Protein AF-R0KAW9-F1 (afdb_monomer_lite)

Organism: Exserohilum turcicum (strain 28A) (NCBI:txid671987)

Radius of gyration: 23.2 Å; chains: 1; bounding box: 55×43×73 Å

pLDDT: mean 91.92, std 7.87, range [49.25, 98.5]

Secondary structure (DSSP, 8-state):
----EEEEEEEE-SSS-EEEE--S-EEHHHHHTT--S-TT--EEEE---SHHHHHHHHHHHHHHHHHHHHHTT---TT--TTHHHHHHHHHHHHHHHHHHHHHTTSTTTHHHHHHHHHHHHHHHHHHHHHHHHHHHH-HHHHHHHHHHHHHHHHS---TTT-S-SHHHHHHHHHSSS-S-HHHHHHHHHHHHHHHHHHHHSTTTT--GGGGS----S--HHHHHHHHHHTHHHHHHHHHHHHHHHHH--TTS-HHHHHHHHHHTTTPPPHHHHHHHHHHHHHHHH--SHHHHHHHTT--SPPPHHHHHHHHHHHHHHHHHTTS----S-HHHHHHHHHHHSTTPPPPTT----TTHHHHHHHHHHH-PPP-S--

Foldseek 3Di:
DDFQKWWFWAWAADVQIAIEIQLDIDTPCCVPPVVVDPPRGDATAGFFFAPVSCVVCVVCRQVRLVVRCVRNVDDDPVDGSLVSLLNHLLVLLVVLLVVLVVLLVDPPSQVVNLVSLQSSLLSNLRSLLSLLVVCVVDVVLQVVLQVLLVDLLVDDVACVNPVDLLSNLSSLLSHPNRDDLSSLVSSVLVLLLLCLQQLCFPVHVVPVLLLQLFPDLFDPCNQQSSLVRCLSSLLSSLSSLLSSCLLRPPVDDSVRSSNVCNVVSSRRDPVSSVSSSVSSVQSSPDRGPVSSCVSSVNPDDDDRSVVSVSSNVSSVVSCVSQSWPDPDDSLLSVVSNCVVVVPGHDDPPHDDDPVSVVVNVVCVVVDDDRGHDD

Sequence (374 aa):
MNANLGIGVFVESGCPPVLRSEPDLLGQKAFLTHKVHGSGLQKWIPLPLSRRHWNQVRPHASACLKEIYELAGLKSPVSSYIDVLYYLMNTVVGQFSAAAEKEFKRRDAQSTLSHASEKAATAYFGLFHLLLCLATENVAIIASANKTIARFIAGPRSKANFPDLGHVFTAALISDAGLTEELTLLVIKEAILRNVVWMLDTKGACMPELAYLEPSTDSPYRLTMTFKASLTSYRLTMFLKLFSSAARPPEKSLIQLRDSLFDSHGAPPPATLAAITAGIRTIRDINSFPGFLKTMSITNMPPKSVFTKFLRRTITDSVVAGYSRMPLTQSQLYLIRRRKERYVQRADDVSFTSDLQPWFEYARVRGWPSFFPE

Structure (mmCIF, N/CA/C/O backbone):
data_AF-R0KAW9-F1
#
_entry.id   AF-R0KAW9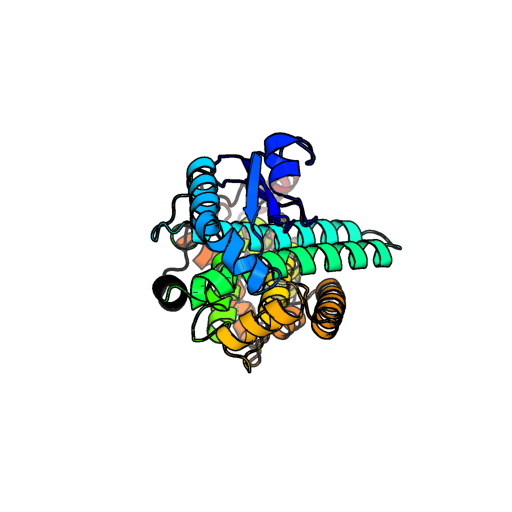-F1
#
loop_
_atom_site.group_PDB
_atom_site.id
_atom_site.type_symbol
_atom_site.label_atom_id
_atom_site.label_alt_id
_atom_site.label_comp_id
_atom_site.label_asym_id
_atom_site.label_entity_id
_atom_site.label_seq_id
_atom_site.pdbx_PDB_ins_code
_atom_site.Cartn_x
_atom_site.Cartn_y
_atom_site.Cartn_z
_atom_site.occupancy
_atom_site.B_iso_or_equiv
_atom_site.auth_seq_id
_atom_site.auth_comp_id
_atom_site.auth_asym_id
_atom_site.auth_atom_id
_atom_site.pdbx_PDB_model_num
ATOM 1 N N . MET A 1 1 ? -23.494 13.645 32.683 1.00 49.25 1 MET A N 1
ATOM 2 C CA . MET A 1 1 ? -23.950 13.240 31.334 1.00 49.25 1 MET A CA 1
ATOM 3 C C . MET A 1 1 ? -22.766 12.625 30.611 1.00 49.25 1 MET A C 1
ATOM 5 O O . MET A 1 1 ? -21.752 13.299 30.512 1.00 49.25 1 MET A O 1
ATOM 9 N N . ASN A 1 2 ? -22.852 11.376 30.154 1.00 68.38 2 ASN A N 1
ATOM 10 C CA . ASN A 1 2 ? -21.800 10.813 29.304 1.00 68.38 2 ASN A CA 1
ATOM 11 C C . ASN A 1 2 ? -22.112 11.183 27.853 1.00 68.38 2 ASN A C 1
ATOM 13 O O . ASN A 1 2 ? -23.186 10.847 27.358 1.00 68.38 2 ASN A O 1
ATOM 17 N N . ALA A 1 3 ? -21.214 11.919 27.203 1.00 86.44 3 ALA A N 1
ATOM 18 C CA . ALA A 1 3 ? -21.334 12.233 25.787 1.00 86.44 3 ALA A CA 1
ATOM 19 C C . ALA A 1 3 ? -20.870 11.035 24.945 1.00 86.44 3 ALA A C 1
ATOM 21 O O . ALA A 1 3 ? -19.837 10.440 25.244 1.00 86.44 3 ALA A O 1
ATOM 22 N N . ASN A 1 4 ? -21.617 10.712 23.887 1.00 92.88 4 ASN A N 1
ATOM 23 C CA . ASN A 1 4 ? -21.187 9.752 22.870 1.00 92.88 4 ASN A CA 1
ATOM 24 C C . ASN A 1 4 ? -20.206 10.459 21.935 1.00 92.88 4 ASN A C 1
ATOM 26 O O . ASN A 1 4 ? -20.607 11.396 21.243 1.00 92.88 4 ASN A O 1
ATOM 30 N N . LEU A 1 5 ? -18.945 10.037 21.931 1.00 94.25 5 LEU A N 1
ATOM 31 C CA . LEU A 1 5 ? -17.863 10.646 21.160 1.00 94.25 5 LEU A CA 1
ATOM 32 C C . LEU A 1 5 ? -17.454 9.760 19.978 1.00 94.25 5 LEU A C 1
ATOM 34 O O . LEU A 1 5 ? -17.530 8.532 20.023 1.00 94.25 5 LEU A O 1
ATOM 38 N N . GLY A 1 6 ? -17.044 10.399 18.893 1.00 94.06 6 GLY A N 1
ATOM 39 C CA . GLY A 1 6 ? -16.697 9.728 17.651 1.00 94.06 6 GLY A CA 1
ATOM 40 C C . GLY A 1 6 ? -16.108 10.699 16.647 1.00 94.06 6 GLY A C 1
ATOM 41 O O . GLY A 1 6 ? -15.640 11.766 17.030 1.00 94.06 6 GLY A O 1
ATOM 42 N N . ILE A 1 7 ? -16.150 10.338 15.373 1.00 93.69 7 ILE A N 1
ATOM 43 C CA . ILE A 1 7 ? -15.620 11.143 14.269 1.00 93.69 7 ILE A CA 1
ATOM 44 C C . ILE A 1 7 ? -16.663 11.320 13.175 1.00 93.69 7 ILE A C 1
ATOM 46 O O . ILE A 1 7 ? -17.513 10.452 12.952 1.00 93.69 7 ILE A O 1
ATOM 50 N N . GLY A 1 8 ? -16.579 12.452 12.483 1.00 92.62 8 GLY A N 1
ATOM 51 C CA . GLY A 1 8 ? -17.335 12.690 11.263 1.00 92.62 8 GLY A CA 1
ATOM 52 C C . GLY A 1 8 ? -16.673 12.020 10.061 1.00 92.62 8 GLY A C 1
ATOM 53 O O . GLY A 1 8 ? -15.446 11.978 9.953 1.00 92.62 8 GLY A O 1
ATOM 54 N N . VAL A 1 9 ? -17.498 11.526 9.142 1.00 93.12 9 VAL A N 1
ATOM 55 C CA . VAL A 1 9 ? -17.080 10.871 7.904 1.00 93.12 9 VAL A CA 1
ATOM 56 C C . VAL A 1 9 ? -17.770 11.522 6.709 1.00 93.12 9 VAL A C 1
ATOM 58 O O . VAL A 1 9 ? -18.996 11.649 6.653 1.00 93.12 9 VAL A O 1
ATOM 61 N N . PHE A 1 10 ? -16.949 11.928 5.750 1.00 92.50 10 PHE A N 1
ATOM 62 C CA . PHE A 1 10 ? -17.331 12.298 4.397 1.00 92.50 10 PHE A CA 1
ATOM 63 C C . PHE A 1 10 ? -17.350 11.040 3.525 1.00 92.50 10 PHE A C 1
ATOM 65 O O . PHE A 1 10 ? -16.391 10.260 3.535 1.00 92.50 10 PHE A O 1
ATOM 72 N N . VAL A 1 11 ? -18.428 10.871 2.767 1.00 91.56 11 VAL A N 1
ATOM 73 C CA . VAL A 1 11 ? -18.674 9.749 1.865 1.00 91.56 11 VAL A CA 1
ATOM 74 C C . VAL A 1 11 ? -19.039 10.294 0.486 1.00 91.56 11 VAL A C 1
ATOM 76 O O . VAL A 1 11 ? -20.084 10.908 0.275 1.00 91.56 11 VAL A O 1
ATOM 79 N N . GLU A 1 12 ? -18.184 10.027 -0.488 1.00 88.44 12 GLU A N 1
ATOM 80 C CA . GLU A 1 12 ? -18.484 10.273 -1.893 1.00 88.44 12 GLU A CA 1
ATOM 81 C C . GLU A 1 12 ? -18.582 8.927 -2.606 1.00 88.44 12 GLU A C 1
ATOM 83 O O . GLU A 1 12 ? -17.610 8.169 -2.707 1.00 88.44 12 GLU A O 1
ATOM 88 N N .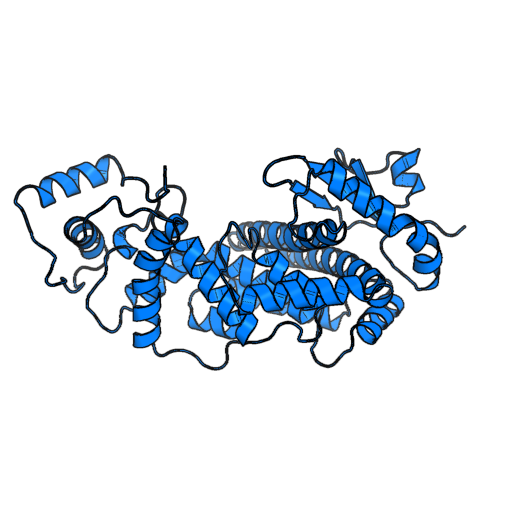 SER A 1 13 ? -19.799 8.610 -3.048 1.00 83.38 13 SER A N 1
ATOM 89 C CA . SER A 1 13 ? -20.093 7.412 -3.826 1.00 83.38 13 SER A CA 1
ATOM 90 C C . SER A 1 13 ? -19.394 7.488 -5.184 1.00 83.38 13 SER A C 1
ATOM 92 O O . SER A 1 13 ? -19.483 8.504 -5.871 1.00 83.38 13 SER A O 1
ATOM 94 N N . GLY A 1 14 ? -18.739 6.407 -5.600 1.00 75.50 14 GLY A N 1
ATOM 95 C CA . GLY A 1 14 ? -18.007 6.356 -6.862 1.00 75.50 14 GLY A CA 1
ATOM 96 C C . GLY A 1 14 ? -17.304 5.019 -7.060 1.00 75.50 14 GLY A C 1
ATOM 97 O O . GLY A 1 14 ? -17.424 4.110 -6.241 1.00 75.50 14 GLY A O 1
ATOM 98 N N . CYS A 1 15 ? -16.551 4.891 -8.152 1.00 71.62 15 CYS A N 1
ATOM 99 C CA . CYS A 1 15 ? -15.715 3.721 -8.413 1.00 71.62 15 CYS A CA 1
ATOM 100 C C . CYS A 1 15 ? -14.277 4.170 -8.739 1.00 71.62 15 CYS A C 1
ATOM 102 O O . CYS A 1 15 ? -13.982 4.438 -9.906 1.00 71.62 15 CYS A O 1
ATOM 104 N N . PRO A 1 16 ? -13.371 4.252 -7.744 1.00 74.69 16 PRO A N 1
ATOM 105 C CA . PRO A 1 16 ? -13.554 3.872 -6.337 1.00 74.69 16 PRO A CA 1
ATOM 106 C C . PRO A 1 16 ? -14.292 4.945 -5.509 1.00 74.69 16 PRO A C 1
ATOM 108 O O . PRO A 1 16 ? -14.231 6.124 -5.861 1.00 74.69 16 PRO A O 1
ATOM 111 N N . PRO A 1 17 ? -14.961 4.567 -4.406 1.00 83.81 17 PRO A N 1
ATOM 112 C CA . PRO A 1 17 ? -15.549 5.537 -3.490 1.00 83.81 17 PRO A CA 1
ATOM 113 C C . PRO A 1 17 ? -14.473 6.240 -2.666 1.00 83.81 17 PRO A C 1
ATOM 115 O O . PRO A 1 17 ? -13.380 5.707 -2.449 1.00 83.81 17 PRO A O 1
ATOM 118 N N . VAL A 1 18 ? -14.800 7.433 -2.175 1.00 85.88 18 VAL A N 1
ATOM 119 C CA . VAL A 1 18 ? -13.899 8.244 -1.355 1.00 85.88 18 VAL A CA 1
ATOM 120 C C . VAL A 1 18 ? -14.485 8.379 0.044 1.00 85.88 18 VAL A C 1
ATOM 122 O O . VAL A 1 18 ? -15.525 9.004 0.241 1.00 85.88 18 VAL A O 1
ATOM 125 N N . LEU A 1 19 ? -13.787 7.805 1.026 1.00 89.75 19 LEU A N 1
ATOM 126 C CA . LEU A 1 19 ? -14.115 7.925 2.445 1.00 89.75 19 LEU A CA 1
ATOM 127 C C . LEU A 1 19 ? -13.062 8.777 3.133 1.00 89.75 19 LEU A C 1
ATOM 129 O O . LEU A 1 19 ? -11.880 8.460 3.059 1.00 89.75 19 LEU A O 1
ATOM 133 N N . ARG A 1 20 ? -13.461 9.848 3.815 1.00 88.81 20 ARG A N 1
ATOM 134 C CA . ARG A 1 20 ? -12.528 10.695 4.573 1.00 88.81 20 ARG A CA 1
ATOM 135 C C . ARG A 1 20 ? -13.087 10.957 5.954 1.00 88.81 20 ARG A C 1
ATOM 137 O O . ARG A 1 20 ? -14.279 11.197 6.092 1.00 88.81 20 ARG A O 1
ATOM 144 N N . SER A 1 21 ? -12.225 10.956 6.957 1.00 86.94 21 SER A N 1
ATOM 145 C CA . SER A 1 21 ? -12.596 11.321 8.319 1.00 86.94 21 SER A CA 1
ATOM 146 C C . SER A 1 21 ? -11.821 12.537 8.789 1.00 86.94 21 SER A C 1
ATOM 148 O O . SER A 1 21 ? -10.626 12.660 8.513 1.00 86.94 21 SER A O 1
ATOM 150 N N . GLU A 1 22 ? -12.481 13.380 9.572 1.00 80.06 22 GLU A N 1
ATOM 151 C CA . GLU A 1 22 ? -11.789 14.339 10.425 1.00 80.06 22 GLU A CA 1
ATOM 152 C C . GLU A 1 22 ? -11.445 13.643 11.746 1.00 80.06 22 GLU A C 1
ATOM 154 O O . GLU A 1 22 ? -12.306 12.979 12.322 1.00 80.06 22 GLU A O 1
ATOM 159 N N . PRO A 1 23 ? -10.198 13.731 12.228 1.00 77.50 23 PRO A N 1
ATOM 160 C CA . PRO A 1 23 ? -9.778 13.000 13.421 1.00 77.50 23 PRO A CA 1
ATOM 161 C C . PRO A 1 23 ? -10.106 13.730 14.725 1.00 77.50 23 PRO A C 1
ATOM 163 O O . PRO A 1 23 ? -9.774 13.235 15.799 1.00 77.50 23 PRO A O 1
ATOM 166 N N . ASP A 1 24 ? -10.745 14.894 14.631 1.00 85.88 24 ASP A N 1
ATOM 167 C CA . ASP A 1 24 ? -11.194 15.656 15.783 1.00 85.88 24 ASP A CA 1
ATOM 168 C C . ASP A 1 24 ? -12.432 14.970 16.380 1.00 85.88 24 ASP A C 1
ATOM 170 O O . ASP A 1 24 ? -13.381 14.622 15.671 1.00 85.88 24 ASP A O 1
ATOM 174 N N . LEU A 1 25 ? -12.407 14.725 17.693 1.00 89.75 25 LEU A N 1
ATOM 175 C CA . LEU A 1 25 ? -13.505 14.047 18.375 1.00 89.75 25 LEU A CA 1
ATOM 176 C C . LEU A 1 25 ? -14.745 14.944 18.418 1.00 89.75 25 LEU A C 1
ATOM 178 O O . LEU A 1 25 ? -14.719 16.054 18.948 1.00 89.75 25 LEU A O 1
ATOM 182 N N . LEU A 1 26 ? -15.859 14.415 17.919 1.00 91.12 26 LEU A N 1
ATOM 183 C CA . LEU A 1 26 ? -17.150 15.087 17.854 1.00 91.12 26 LEU A CA 1
ATOM 184 C C . LEU A 1 26 ? -18.204 14.303 18.633 1.00 91.12 26 LEU A C 1
ATOM 186 O O . LEU A 1 26 ? -18.358 13.084 18.488 1.00 91.12 26 LEU A O 1
ATOM 190 N N . GLY A 1 27 ? -18.973 15.026 19.446 1.00 91.75 27 GLY A N 1
ATOM 191 C CA . GLY A 1 27 ? -20.133 14.471 20.131 1.00 91.75 27 GLY A CA 1
ATOM 192 C C . GLY A 1 27 ? -21.259 14.143 19.151 1.00 91.75 27 GLY A C 1
ATOM 193 O O . GLY A 1 27 ? -21.587 14.953 18.290 1.00 91.75 27 GLY A O 1
ATOM 194 N N . GLN A 1 28 ? -21.922 13.001 19.322 1.00 91.31 28 GLN A N 1
ATOM 195 C CA . GLN A 1 28 ? -23.016 12.565 18.447 1.00 91.31 28 GLN A CA 1
ATOM 196 C C . GLN A 1 28 ? -24.140 13.611 18.338 1.00 91.31 28 GLN A C 1
ATOM 198 O O . GLN A 1 28 ? -24.626 13.887 17.245 1.00 91.31 28 GLN A O 1
ATOM 203 N N . LYS A 1 29 ? -24.533 14.236 19.460 1.00 88.62 29 LYS A N 1
ATOM 204 C CA . LYS A 1 29 ? -25.534 15.321 19.468 1.00 88.62 29 LYS A CA 1
ATOM 205 C C . LYS A 1 29 ? -25.030 16.577 18.755 1.00 88.62 29 LYS A C 1
ATOM 207 O O . LYS A 1 29 ? -25.789 17.217 18.035 1.00 88.62 29 LYS A O 1
ATOM 212 N N . ALA A 1 30 ? -23.753 16.918 18.931 1.00 87.38 30 ALA A N 1
ATOM 213 C CA . ALA A 1 30 ? -23.141 18.047 18.237 1.00 87.38 30 ALA A CA 1
ATOM 214 C C . ALA A 1 30 ? -23.166 17.829 16.716 1.00 87.38 30 ALA A C 1
ATOM 216 O O . ALA A 1 30 ? -23.522 18.740 15.974 1.00 87.38 30 ALA A O 1
ATOM 217 N N . PHE A 1 31 ? -22.894 16.599 16.275 1.00 88.00 31 PHE A N 1
ATOM 218 C CA . PHE A 1 31 ? -22.933 16.210 14.872 1.00 88.00 31 PHE A CA 1
ATOM 219 C C . PHE A 1 31 ? -24.362 16.196 14.304 1.00 88.00 31 PHE A C 1
ATOM 221 O O . PHE A 1 31 ? -24.659 16.926 13.366 1.00 88.00 31 PHE A O 1
ATOM 228 N N . LEU A 1 32 ? -25.264 15.397 14.886 1.00 85.50 32 LEU A N 1
ATOM 229 C CA . LEU A 1 32 ? -26.596 15.146 14.320 1.00 85.50 32 LEU A CA 1
ATOM 230 C C . LEU A 1 32 ? -27.577 16.301 14.540 1.00 85.50 32 LEU A C 1
ATOM 232 O O . LEU A 1 32 ? -28.374 16.611 13.659 1.00 85.50 32 LEU A O 1
ATOM 236 N N . THR A 1 33 ? -27.555 16.915 15.724 1.00 82.94 33 THR A N 1
ATOM 237 C CA . THR A 1 33 ? -28.552 17.920 16.120 1.00 82.94 33 THR A CA 1
ATOM 238 C C . THR A 1 33 ? -28.065 19.331 15.833 1.00 82.94 33 THR A C 1
ATOM 240 O O . THR A 1 33 ? -28.813 20.142 15.295 1.00 82.94 33 THR A O 1
ATOM 243 N N . HIS A 1 34 ? -26.813 19.627 16.180 1.00 78.88 34 HIS A N 1
ATOM 244 C CA . HIS A 1 34 ? -26.282 20.989 16.105 1.00 78.88 34 HIS A CA 1
ATOM 245 C C . HIS A 1 34 ? -25.469 21.266 14.835 1.00 78.88 34 HIS A C 1
ATOM 247 O O . HIS A 1 34 ? -25.077 22.410 14.625 1.00 78.88 34 HIS A O 1
ATOM 253 N N . LYS A 1 35 ? -25.231 20.249 13.990 1.00 79.75 35 LYS A N 1
ATOM 254 C CA . LYS A 1 35 ? -24.438 20.350 12.751 1.00 79.75 35 LYS A CA 1
ATOM 255 C C . LYS A 1 35 ? -23.067 21.006 12.973 1.00 79.75 35 LYS A C 1
ATOM 257 O O . LYS A 1 35 ? -22.557 21.721 12.114 1.00 79.75 35 LYS A O 1
ATOM 262 N N . VAL A 1 36 ? -22.472 20.771 14.145 1.00 72.94 36 VAL A N 1
ATOM 263 C CA . VAL A 1 36 ? -21.136 21.260 14.513 1.00 72.94 36 VAL A CA 1
ATOM 264 C C . VAL A 1 36 ? -20.116 20.285 13.942 1.00 72.94 36 VAL A C 1
ATOM 266 O O . VAL A 1 36 ? -19.594 19.413 14.634 1.00 72.94 36 VAL A O 1
ATOM 269 N N . HIS A 1 37 ? -19.915 20.376 12.635 1.00 70.69 37 HIS A N 1
ATOM 270 C CA . HIS A 1 37 ? -18.947 19.592 11.883 1.00 70.69 37 HIS A CA 1
ATOM 271 C C . HIS A 1 37 ? -18.503 20.391 10.648 1.00 70.69 37 HIS A C 1
ATOM 273 O O . HIS A 1 37 ? -19.238 21.263 10.179 1.00 70.69 37 HIS A O 1
ATOM 279 N N . GLY A 1 38 ? -17.308 20.113 10.115 1.00 64.56 38 GLY A N 1
ATOM 280 C CA . GLY A 1 38 ? -16.845 20.711 8.861 1.00 64.56 38 GLY A CA 1
ATOM 281 C C . GLY A 1 38 ? -17.854 20.523 7.718 1.00 64.56 38 GLY A C 1
ATOM 282 O O . GLY A 1 38 ? -18.663 19.582 7.718 1.00 64.56 38 GLY A O 1
ATOM 283 N N . SER A 1 39 ? -17.839 21.433 6.739 1.00 64.62 39 SER A N 1
ATOM 284 C CA . SER A 1 39 ? -18.716 21.337 5.571 1.00 64.62 39 SER A CA 1
ATOM 285 C C . SER A 1 39 ? -18.441 20.035 4.807 1.00 64.62 39 SER A C 1
ATOM 287 O O . SER A 1 39 ? -17.318 19.756 4.399 1.00 64.62 39 SER A O 1
ATOM 289 N N . GLY A 1 40 ? -19.484 19.220 4.624 1.00 78.00 40 GLY A N 1
ATOM 290 C CA . GLY A 1 40 ? -19.434 17.984 3.834 1.00 78.00 40 GLY A CA 1
ATOM 291 C C . GLY A 1 40 ? -19.449 16.674 4.628 1.00 78.00 40 GLY A C 1
ATOM 292 O O . GLY A 1 40 ? -19.717 15.636 4.032 1.00 78.00 40 GLY A O 1
ATOM 293 N N . LEU A 1 41 ? -19.232 16.672 5.947 1.00 83.19 41 LEU A N 1
ATOM 294 C CA . LEU A 1 41 ? -19.377 15.440 6.736 1.00 83.19 41 LEU A CA 1
ATOM 295 C C . LEU A 1 41 ? -20.849 14.986 6.750 1.00 83.19 41 LEU A C 1
ATOM 297 O O . LEU A 1 41 ? -21.736 15.773 7.073 1.00 83.19 41 LEU A O 1
ATOM 301 N N . GLN A 1 42 ? -21.115 13.726 6.389 1.00 88.94 42 GLN A N 1
ATOM 302 C CA . GLN A 1 42 ? -22.483 13.193 6.239 1.00 88.94 42 GLN A CA 1
ATOM 303 C C . GLN A 1 42 ? -22.823 12.127 7.279 1.00 88.94 42 GLN A C 1
ATOM 305 O O . GLN A 1 42 ? -23.994 11.912 7.591 1.00 88.94 42 GLN A O 1
ATOM 310 N N . LYS A 1 43 ? -21.812 11.415 7.782 1.00 92.88 43 LYS A N 1
ATOM 311 C CA . LYS A 1 43 ? -21.981 10.282 8.694 1.00 92.88 43 LYS A CA 1
ATOM 312 C C . LYS A 1 43 ? -21.115 10.457 9.932 1.00 92.88 43 LYS A C 1
ATOM 314 O O . LYS A 1 43 ? -20.117 11.168 9.905 1.00 92.88 43 LYS A O 1
ATOM 319 N N . TRP A 1 44 ? -21.500 9.795 11.015 1.00 93.88 44 TRP A N 1
ATOM 320 C CA . TRP A 1 44 ? -20.759 9.783 12.273 1.00 93.88 44 TRP A CA 1
ATOM 321 C C . TRP A 1 44 ? -20.470 8.340 12.667 1.00 93.88 44 TRP A C 1
ATOM 323 O O . TRP A 1 44 ? -21.346 7.482 12.550 1.00 93.88 44 TRP A O 1
ATOM 333 N N . ILE A 1 45 ? -19.251 8.075 13.131 1.00 95.00 45 ILE A N 1
ATOM 334 C CA . ILE A 1 45 ? -18.846 6.765 13.646 1.00 95.00 45 ILE A CA 1
ATOM 335 C C . ILE A 1 45 ? -18.374 6.937 15.092 1.00 95.00 45 ILE A C 1
ATOM 337 O O . ILE A 1 45 ? -17.518 7.790 15.340 1.00 95.00 45 ILE A O 1
ATOM 341 N N . PRO A 1 46 ? -18.861 6.124 16.048 1.00 95.50 46 PRO A N 1
ATOM 342 C CA . PRO A 1 46 ? -18.337 6.143 17.407 1.00 95.50 46 PRO A CA 1
ATOM 343 C C . PRO A 1 46 ? -16.894 5.638 17.451 1.00 95.50 46 PRO A C 1
ATOM 345 O O . PRO A 1 46 ? -16.587 4.600 16.868 1.00 95.50 46 PRO A O 1
ATOM 348 N N . LEU A 1 47 ? -16.031 6.305 18.218 1.00 95.81 47 LEU A N 1
ATOM 349 C CA . LEU A 1 47 ? -14.694 5.791 18.516 1.00 95.81 47 LEU A CA 1
ATOM 350 C C . LEU A 1 47 ? -14.648 5.250 19.950 1.00 95.81 47 LEU A C 1
ATOM 352 O O . LEU A 1 47 ? -15.071 5.945 20.879 1.00 95.81 47 LEU A O 1
ATOM 356 N N . PRO A 1 48 ? -14.151 4.022 20.183 1.00 96.31 48 PRO A N 1
ATOM 357 C CA . PRO A 1 48 ? -13.943 3.539 21.537 1.00 96.31 48 PRO A CA 1
ATOM 358 C C . PRO A 1 48 ? -12.873 4.395 22.224 1.00 96.31 48 PRO A C 1
ATOM 360 O O . PRO A 1 48 ? -11.789 4.606 21.682 1.00 96.31 48 PRO A O 1
ATOM 363 N N . LEU A 1 49 ? -13.188 4.878 23.427 1.00 94.81 49 LEU A N 1
ATOM 364 C CA . LEU A 1 49 ? -12.272 5.680 24.243 1.00 94.81 49 LEU A CA 1
ATOM 365 C C . LEU A 1 49 ? -11.921 4.891 25.500 1.00 94.81 49 LEU A C 1
ATOM 367 O O . LEU A 1 49 ? -10.810 4.417 25.652 1.00 94.81 49 LEU A O 1
ATOM 371 N N . SER A 1 50 ? -12.899 4.646 26.368 1.00 95.56 50 SER A N 1
ATOM 372 C CA . SER A 1 50 ? -12.770 3.750 27.523 1.00 95.56 50 SER A CA 1
ATOM 373 C C . SER A 1 50 ? -13.738 2.575 27.410 1.00 95.56 50 SER A C 1
ATOM 375 O O . SER A 1 50 ? -14.696 2.634 26.637 1.00 95.56 50 SER A O 1
ATOM 377 N N . ARG A 1 51 ? -13.559 1.536 28.235 1.00 96.19 51 ARG A N 1
ATOM 378 C CA . ARG A 1 51 ? -14.501 0.401 28.313 1.00 96.19 51 ARG A CA 1
ATOM 379 C C . ARG A 1 51 ? -15.930 0.868 28.595 1.00 96.19 51 ARG A C 1
ATOM 381 O O . ARG A 1 51 ? -16.878 0.417 27.960 1.00 96.19 51 ARG A O 1
ATOM 388 N N . ARG A 1 52 ? -16.079 1.831 29.514 1.00 95.38 52 ARG A N 1
ATOM 389 C CA . ARG A 1 52 ? -17.374 2.442 29.844 1.00 95.38 52 ARG A CA 1
ATOM 390 C C . ARG A 1 52 ? -17.985 3.147 28.634 1.00 95.38 52 ARG A C 1
ATOM 392 O O . ARG A 1 52 ? -19.174 2.973 28.393 1.00 95.38 52 ARG A O 1
ATOM 399 N N . HIS A 1 53 ? -17.193 3.923 27.892 1.00 96.06 53 HIS A N 1
ATOM 400 C CA . HIS A 1 53 ? -17.664 4.591 26.677 1.00 96.06 53 HIS A CA 1
ATOM 401 C C . HIS A 1 53 ? -18.045 3.573 25.595 1.00 96.06 53 HIS A C 1
ATOM 403 O O . HIS A 1 53 ? -19.124 3.669 25.019 1.00 96.06 53 HIS A O 1
ATOM 409 N N . TRP A 1 54 ? -17.213 2.552 25.371 1.00 96.94 54 TRP A N 1
ATOM 410 C CA . TRP A 1 54 ? -17.489 1.499 24.396 1.00 96.94 54 TRP A CA 1
ATOM 411 C C . TRP A 1 54 ? -18.788 0.760 24.694 1.00 96.94 54 TRP A C 1
ATOM 413 O O . TRP A 1 54 ? -19.622 0.645 23.807 1.00 96.94 54 TRP A O 1
ATOM 423 N N . ASN A 1 55 ? -19.034 0.368 25.945 1.00 95.75 55 ASN A N 1
ATOM 424 C CA . ASN A 1 55 ? -20.296 -0.271 26.333 1.00 95.75 55 ASN A CA 1
ATOM 425 C C . ASN A 1 55 ? -21.533 0.587 26.007 1.00 95.75 55 ASN A C 1
ATOM 427 O O . ASN A 1 55 ? -22.607 0.039 25.771 1.00 95.75 55 ASN A O 1
ATOM 431 N N . GLN A 1 56 ? -21.389 1.917 25.975 1.00 94.75 56 GLN A N 1
ATOM 432 C CA . GLN A 1 56 ? -22.466 2.846 25.624 1.00 94.75 56 GLN A CA 1
ATOM 433 C C . GLN A 1 56 ? -22.667 2.958 24.107 1.00 94.75 56 GLN A C 1
ATOM 435 O O . GLN A 1 56 ? -23.803 2.957 23.636 1.00 94.75 56 GLN A O 1
ATOM 440 N N . VAL A 1 57 ? -21.584 3.043 23.330 1.00 94.69 57 VAL A N 1
ATOM 441 C CA . VAL A 1 57 ? -21.661 3.301 21.880 1.00 94.69 57 VAL A CA 1
ATOM 442 C C . VAL A 1 57 ? -21.658 2.037 21.013 1.00 94.69 57 VAL A C 1
ATOM 444 O O . VAL A 1 57 ? -22.157 2.076 19.887 1.00 94.69 57 VAL A O 1
ATOM 447 N N . ARG A 1 58 ? -21.171 0.902 21.536 1.00 94.06 58 ARG A N 1
ATOM 448 C CA . ARG A 1 58 ? -21.076 -0.398 20.849 1.00 94.06 58 ARG A CA 1
ATOM 449 C C . ARG A 1 58 ? -22.355 -0.803 20.115 1.00 94.06 58 ARG A C 1
ATOM 451 O O . ARG A 1 58 ? -22.226 -1.205 18.958 1.00 94.06 58 ARG A O 1
ATOM 458 N N . PRO A 1 59 ? -23.566 -0.702 20.710 1.00 92.69 59 PRO A N 1
ATOM 459 C CA . PRO A 1 59 ? -24.790 -1.147 20.039 1.00 92.69 59 PRO A CA 1
ATOM 460 C C . PRO A 1 59 ? -25.033 -0.462 18.687 1.00 92.69 59 PRO A C 1
ATOM 462 O O . PRO A 1 59 ? -25.665 -1.040 17.809 1.00 92.69 59 PRO A O 1
ATOM 465 N N . HIS A 1 60 ? -24.489 0.743 18.498 1.00 90.81 60 HIS A N 1
ATOM 466 C CA . HIS A 1 60 ? -24.685 1.555 17.300 1.00 90.81 60 HIS A CA 1
ATOM 467 C C . HIS A 1 60 ? -23.515 1.463 16.311 1.00 90.81 60 HIS A C 1
ATOM 469 O O . HIS A 1 60 ? -23.694 1.751 15.132 1.00 90.81 60 HIS A O 1
ATOM 475 N N . ALA A 1 61 ? -22.326 1.031 16.750 1.00 94.31 61 ALA A N 1
ATOM 476 C CA . ALA A 1 61 ? -21.110 1.059 15.933 1.00 94.31 61 ALA A CA 1
ATOM 477 C C . ALA A 1 61 ? -21.253 0.275 14.617 1.00 94.31 61 ALA A C 1
ATOM 479 O O . ALA A 1 61 ? -20.923 0.784 13.547 1.00 94.31 61 ALA A O 1
ATOM 480 N N . SER A 1 62 ? -21.808 -0.940 14.682 1.00 93.06 62 SER A N 1
ATOM 481 C CA . SER A 1 62 ? -22.027 -1.762 13.483 1.00 93.06 62 SER A CA 1
ATOM 482 C C . SER A 1 62 ? -23.083 -1.163 12.549 1.00 93.06 62 SER A C 1
ATOM 484 O O . SER A 1 62 ? -22.952 -1.292 11.336 1.00 93.06 62 SER A O 1
ATOM 486 N N . ALA A 1 63 ? -24.111 -0.497 13.086 1.00 93.56 63 ALA A N 1
ATOM 487 C CA . ALA A 1 63 ? -25.129 0.173 12.276 1.00 93.56 63 ALA A CA 1
ATOM 488 C C . ALA A 1 63 ? -24.534 1.371 11.520 1.00 93.56 63 ALA A C 1
ATOM 490 O O . ALA A 1 63 ? -24.689 1.455 10.305 1.00 93.56 63 ALA A O 1
ATOM 491 N N . CYS A 1 64 ? -23.750 2.220 12.197 1.00 95.12 64 CYS A N 1
ATOM 492 C CA . CYS A 1 64 ? -23.058 3.345 11.560 1.00 95.12 64 CYS A CA 1
ATOM 493 C C . CYS A 1 64 ? -22.135 2.889 10.417 1.00 95.12 64 CYS A C 1
ATOM 495 O O . CYS A 1 64 ? -22.118 3.501 9.351 1.00 95.12 64 CYS A O 1
ATOM 497 N N . LEU A 1 65 ? -21.387 1.796 10.614 1.00 95.38 65 LEU A N 1
ATOM 498 C CA . LEU A 1 65 ? -20.519 1.241 9.571 1.00 95.38 65 LEU A CA 1
ATOM 499 C C . LEU A 1 65 ? -21.317 0.674 8.390 1.00 95.38 65 LEU A C 1
ATOM 501 O O . LEU A 1 65 ? -20.922 0.883 7.246 1.00 95.38 65 LEU A O 1
ATOM 505 N N . LYS A 1 66 ? -22.443 -0.006 8.642 1.00 93.75 66 LYS A N 1
ATOM 506 C CA . LYS A 1 66 ? -23.329 -0.512 7.579 1.00 93.75 66 LYS A CA 1
ATOM 507 C C . LYS A 1 66 ? -23.908 0.619 6.735 1.00 93.75 66 LYS A C 1
ATOM 509 O O . LYS A 1 66 ? -23.830 0.553 5.515 1.00 93.75 66 LYS A O 1
ATOM 514 N N . GLU A 1 67 ? -24.383 1.690 7.365 1.00 93.50 67 GLU A N 1
ATOM 515 C CA . GLU A 1 67 ? -24.898 2.853 6.637 1.00 93.50 67 GLU A CA 1
ATOM 516 C C . GLU A 1 67 ? -23.838 3.502 5.737 1.00 93.50 67 GLU A C 1
ATOM 518 O O . GLU A 1 67 ? -24.147 3.939 4.631 1.00 93.50 67 GLU A O 1
ATOM 523 N N . ILE A 1 68 ? -22.585 3.588 6.198 1.00 94.19 68 ILE A N 1
ATOM 524 C CA . ILE A 1 68 ? -21.483 4.125 5.387 1.00 94.19 68 ILE A CA 1
ATOM 525 C C . ILE A 1 68 ? -21.139 3.170 4.248 1.00 94.19 68 ILE A C 1
ATOM 527 O O . ILE A 1 68 ? -20.918 3.624 3.129 1.00 94.19 68 ILE A O 1
ATOM 531 N N . TYR A 1 69 ? -21.114 1.864 4.517 1.00 92.69 69 TYR A N 1
ATOM 532 C CA . TYR A 1 69 ? -20.866 0.838 3.508 1.00 92.69 69 TYR A CA 1
ATOM 533 C C . TYR A 1 69 ? -21.886 0.928 2.363 1.00 92.69 69 TYR A C 1
ATOM 535 O O . TYR A 1 69 ? -21.503 0.942 1.191 1.00 92.69 69 TYR A O 1
ATOM 543 N N . GLU A 1 70 ? -23.170 1.040 2.709 1.00 91.31 70 GLU A N 1
ATOM 544 C CA . GLU A 1 70 ? -24.277 1.179 1.761 1.00 91.31 70 GLU A CA 1
ATOM 545 C C . GLU A 1 70 ? -24.199 2.501 0.991 1.00 91.31 70 GLU A C 1
ATOM 547 O O . GLU A 1 70 ? -24.234 2.493 -0.239 1.00 91.31 70 GLU A O 1
ATOM 552 N N . LEU A 1 71 ? -24.011 3.626 1.691 1.00 91.31 71 LEU A N 1
ATOM 553 C CA . LEU A 1 71 ? -23.917 4.952 1.071 1.00 91.31 71 LEU A CA 1
ATOM 554 C C . LEU A 1 71 ? -22.729 5.065 0.105 1.00 91.31 71 LEU A C 1
ATOM 556 O O . LEU A 1 71 ? -22.838 5.679 -0.953 1.00 91.31 71 LEU A O 1
ATOM 560 N N . ALA A 1 72 ? -21.593 4.464 0.455 1.00 90.56 72 ALA A N 1
ATOM 561 C CA . ALA A 1 72 ? -20.401 4.447 -0.383 1.00 90.56 72 ALA A CA 1
ATOM 562 C C . ALA A 1 72 ? -20.533 3.511 -1.595 1.00 90.56 72 ALA A C 1
ATOM 564 O O . ALA A 1 72 ? -19.700 3.566 -2.499 1.00 90.56 72 ALA A O 1
ATOM 565 N N . GLY A 1 73 ? -21.547 2.637 -1.618 1.00 88.00 73 GLY A N 1
ATOM 566 C CA . GLY A 1 73 ? -21.713 1.626 -2.659 1.00 88.00 73 GLY A CA 1
ATOM 567 C C . GLY A 1 73 ? -20.576 0.604 -2.669 1.00 88.00 73 GLY A C 1
ATOM 568 O O . GLY A 1 73 ? -20.177 0.139 -3.741 1.00 88.00 73 GLY A O 1
ATOM 569 N N . LEU A 1 74 ? -20.019 0.277 -1.497 1.00 84.81 74 LEU A N 1
ATOM 570 C CA . LEU A 1 74 ? -18.912 -0.668 -1.402 1.00 84.81 74 LEU A CA 1
ATOM 571 C C . LEU A 1 74 ? -19.346 -2.056 -1.886 1.00 84.81 74 LEU A C 1
ATOM 573 O O . LEU A 1 74 ? -20.338 -2.631 -1.438 1.00 84.81 74 LEU A O 1
ATOM 577 N N . LYS A 1 75 ? -18.569 -2.609 -2.819 1.00 73.88 75 LYS A N 1
ATOM 578 C CA . LYS A 1 75 ? -18.741 -3.964 -3.346 1.00 73.88 75 LYS A CA 1
ATOM 579 C C . LYS A 1 75 ? -17.506 -4.766 -2.976 1.00 73.88 75 LYS A C 1
ATOM 581 O O . LYS A 1 75 ? -16.455 -4.607 -3.590 1.00 73.88 75 LYS A O 1
ATOM 586 N N . SER A 1 76 ? -17.628 -5.606 -1.958 1.00 64.19 76 SER A N 1
ATOM 587 C CA . SER A 1 76 ? -16.556 -6.494 -1.520 1.00 64.19 76 SER A CA 1
ATOM 588 C C . SER A 1 76 ? -16.973 -7.948 -1.719 1.00 64.19 76 SER A C 1
ATOM 590 O O . SER A 1 76 ? -18.106 -8.292 -1.390 1.00 64.19 76 SER A O 1
ATOM 592 N N . PRO A 1 77 ? -16.087 -8.838 -2.203 1.00 52.34 77 PRO A N 1
ATOM 593 C CA . PRO A 1 77 ? -16.397 -10.263 -2.345 1.00 52.34 77 PRO A CA 1
ATOM 594 C C . PRO A 1 77 ? -16.756 -10.943 -1.016 1.00 52.34 77 PRO A C 1
ATOM 596 O O . PRO A 1 77 ? -17.311 -12.037 -1.016 1.00 52.34 77 PRO A O 1
ATOM 599 N N . VAL A 1 78 ? -16.392 -10.323 0.114 1.00 58.06 78 VAL A N 1
ATOM 600 C CA . VAL A 1 78 ? -16.651 -10.820 1.474 1.00 58.06 78 VAL A CA 1
ATOM 601 C C . VAL A 1 78 ? -17.599 -9.875 2.238 1.00 58.06 78 VAL A C 1
ATOM 603 O O . VAL A 1 78 ? -17.712 -9.997 3.451 1.00 58.06 78 VAL A O 1
ATOM 606 N N . SER A 1 79 ? -18.275 -8.952 1.524 1.00 58.16 79 SER A N 1
ATOM 607 C CA . SER A 1 79 ? -19.243 -7.937 1.989 1.00 58.16 79 SER A CA 1
ATOM 608 C C . SER A 1 79 ? -19.371 -7.816 3.503 1.00 58.16 79 SER A C 1
ATOM 610 O O . SER A 1 79 ? -20.319 -8.311 4.114 1.00 58.16 79 SER A O 1
ATOM 612 N N . SER A 1 80 ? -18.408 -7.125 4.106 1.00 79.44 80 SER A N 1
ATOM 613 C CA . SER A 1 80 ? -18.457 -6.788 5.517 1.00 79.44 80 SER A CA 1
ATOM 614 C C . SER A 1 80 ? -18.397 -5.280 5.664 1.00 79.44 80 SER A C 1
ATOM 616 O O . SER A 1 80 ? -17.534 -4.621 5.093 1.00 79.44 80 SER A O 1
ATOM 618 N N . TYR A 1 81 ? -19.274 -4.728 6.499 1.00 89.00 81 TYR A N 1
ATOM 619 C CA . TYR A 1 81 ? -19.225 -3.320 6.900 1.00 89.00 81 TYR A CA 1
ATOM 620 C C . TYR A 1 81 ? -17.873 -2.936 7.536 1.00 89.00 81 TYR A C 1
ATOM 622 O O . TYR A 1 81 ? -17.555 -1.756 7.644 1.00 89.00 81 TYR A O 1
ATOM 630 N N . ILE A 1 82 ? -17.056 -3.923 7.924 1.00 92.88 82 ILE A N 1
ATOM 631 C CA . ILE A 1 82 ? -15.672 -3.743 8.377 1.00 92.88 82 ILE A CA 1
ATOM 632 C C . ILE A 1 82 ? -14.765 -3.167 7.284 1.00 92.88 82 ILE A C 1
ATOM 634 O O . ILE A 1 82 ? -13.822 -2.450 7.615 1.00 92.88 82 ILE A O 1
ATOM 638 N N . ASP A 1 83 ? -15.074 -3.380 6.002 1.00 91.25 83 ASP A N 1
ATOM 639 C CA . ASP A 1 83 ? -14.293 -2.820 4.894 1.00 91.25 83 ASP A CA 1
ATOM 640 C C . ASP A 1 83 ? -14.241 -1.286 4.957 1.00 91.25 83 ASP A C 1
ATOM 642 O O . ASP A 1 83 ? -13.234 -0.690 4.587 1.00 91.25 83 ASP A O 1
ATOM 646 N N . VAL A 1 84 ? -15.264 -0.634 5.526 1.00 94.62 84 VAL A N 1
ATOM 647 C CA . VAL A 1 84 ? -15.260 0.816 5.793 1.00 94.62 84 VAL A CA 1
ATOM 648 C C . VAL A 1 84 ? -14.051 1.227 6.635 1.00 94.62 84 VAL A C 1
ATOM 650 O O . VAL A 1 84 ? -13.417 2.240 6.345 1.00 94.62 84 VAL A O 1
ATOM 653 N N . LEU A 1 85 ? -13.691 0.436 7.651 1.00 95.81 85 LEU A N 1
ATOM 654 C CA . LEU A 1 85 ? -12.519 0.711 8.482 1.00 95.81 85 LEU A CA 1
ATOM 655 C C . LEU A 1 85 ? -11.224 0.522 7.695 1.00 95.81 85 LEU A C 1
ATOM 657 O O . LEU A 1 85 ? -10.303 1.314 7.868 1.00 95.81 85 LEU A O 1
ATOM 661 N N . TYR A 1 86 ? -11.161 -0.464 6.798 1.00 94.69 86 TYR A N 1
ATOM 662 C CA . TYR A 1 86 ? -9.983 -0.676 5.953 1.00 94.69 86 TYR A CA 1
ATOM 663 C C . TYR A 1 86 ? -9.760 0.516 5.018 1.00 94.69 86 TYR A C 1
ATOM 665 O O . TYR A 1 86 ? -8.659 1.067 4.968 1.00 94.69 86 TYR A O 1
ATOM 673 N N . TYR A 1 87 ? -10.826 0.993 4.372 1.00 93.88 87 TYR A N 1
ATOM 674 C CA . TYR A 1 87 ? -10.782 2.190 3.535 1.00 93.88 87 TYR A CA 1
ATOM 675 C C . TYR A 1 87 ? -10.382 3.441 4.319 1.00 93.88 87 TYR A C 1
ATOM 677 O O . TYR A 1 87 ? -9.531 4.206 3.861 1.00 93.88 87 TYR A O 1
ATOM 685 N N . LEU A 1 88 ? -10.975 3.671 5.494 1.00 95.44 88 LEU A N 1
ATOM 686 C CA . LEU A 1 88 ? -10.670 4.850 6.308 1.00 95.44 88 LEU A CA 1
ATOM 687 C C . LEU A 1 88 ? -9.217 4.831 6.795 1.00 95.44 88 LEU A C 1
ATOM 689 O O . LEU A 1 88 ? -8.516 5.832 6.650 1.00 95.44 88 LEU A O 1
ATOM 693 N N . MET A 1 89 ? -8.734 3.693 7.301 1.00 96.31 89 MET A N 1
ATOM 694 C CA . MET A 1 89 ? -7.353 3.549 7.772 1.00 96.31 89 MET A CA 1
ATOM 695 C C . MET A 1 89 ? -6.343 3.759 6.639 1.00 96.31 89 MET A C 1
ATOM 697 O O . MET A 1 89 ? -5.373 4.500 6.814 1.00 96.31 89 MET A O 1
ATOM 701 N N . ASN A 1 90 ? -6.594 3.195 5.456 1.00 95.06 90 ASN A N 1
ATOM 702 C CA . ASN A 1 90 ? -5.760 3.454 4.282 1.00 95.06 90 ASN A CA 1
ATOM 703 C C . ASN A 1 90 ? -5.817 4.911 3.840 1.00 95.06 90 ASN A C 1
ATOM 705 O O . ASN A 1 90 ? -4.789 5.479 3.473 1.00 95.06 90 ASN A O 1
ATOM 709 N N . THR A 1 91 ? -6.996 5.533 3.885 1.00 94.56 91 THR A N 1
ATOM 710 C CA . THR A 1 91 ? -7.154 6.930 3.476 1.00 94.56 91 THR A CA 1
ATOM 711 C C . THR A 1 91 ? -6.387 7.869 4.395 1.00 94.56 91 THR A C 1
ATOM 713 O O . THR A 1 91 ? -5.733 8.781 3.895 1.00 94.56 91 THR A O 1
ATOM 716 N N . VAL A 1 92 ? -6.380 7.616 5.708 1.00 94.75 92 VAL A N 1
ATOM 717 C CA . VAL A 1 92 ? -5.541 8.360 6.664 1.00 94.75 92 VAL A CA 1
ATOM 718 C C . VAL A 1 92 ? -4.071 8.311 6.238 1.00 94.75 92 VAL A C 1
ATOM 720 O O . VAL A 1 92 ? -3.427 9.355 6.108 1.00 94.75 92 VAL A O 1
ATOM 723 N N . VAL A 1 93 ? -3.545 7.116 5.951 1.00 95.00 93 VAL A N 1
ATOM 724 C CA . VAL A 1 93 ? -2.141 6.945 5.540 1.00 95.00 93 VAL A CA 1
ATOM 725 C C . VAL A 1 93 ? -1.873 7.564 4.163 1.00 95.00 93 VAL A C 1
ATOM 727 O O . VAL A 1 93 ? -0.837 8.195 3.963 1.00 95.00 93 VAL A O 1
ATOM 730 N N . GLY A 1 94 ? -2.807 7.447 3.218 1.00 92.88 94 GLY A N 1
ATOM 731 C CA . GLY A 1 94 ? -2.705 8.033 1.881 1.00 92.88 94 GLY A CA 1
ATOM 732 C C . GLY A 1 94 ? -2.702 9.562 1.892 1.00 92.88 94 GLY A C 1
ATOM 733 O O . GLY A 1 94 ? -1.851 10.186 1.255 1.00 92.88 94 GLY A O 1
ATOM 734 N N . GLN A 1 95 ? -3.606 10.178 2.659 1.00 91.62 95 GLN A N 1
ATOM 735 C CA . GLN A 1 95 ? -3.653 11.628 2.857 1.00 91.62 95 GLN A CA 1
ATOM 736 C C . GLN A 1 95 ? -2.380 12.135 3.531 1.00 91.62 95 GLN A C 1
ATOM 738 O O . GLN A 1 95 ? -1.799 13.122 3.074 1.00 91.62 95 GLN A O 1
ATOM 743 N N . PHE A 1 96 ? -1.913 11.430 4.565 1.00 92.81 96 PHE A N 1
ATOM 744 C CA . PHE A 1 96 ? -0.646 11.738 5.212 1.00 92.81 96 PHE A CA 1
ATOM 745 C C . PHE A 1 96 ? 0.525 11.637 4.227 1.00 92.81 96 PHE A C 1
ATOM 747 O O . PHE A 1 96 ? 1.308 12.576 4.123 1.00 92.81 96 PHE A O 1
ATOM 754 N N . SER A 1 97 ? 0.617 10.555 3.448 1.00 91.69 97 SER A N 1
ATOM 755 C CA . SER A 1 97 ? 1.672 10.373 2.445 1.00 91.69 97 SER A CA 1
ATOM 756 C C . SER A 1 97 ? 1.673 11.510 1.423 1.00 91.69 97 SER A C 1
ATOM 758 O O . SER A 1 97 ? 2.730 12.046 1.106 1.00 91.69 97 SER A O 1
ATOM 760 N N . ALA A 1 98 ? 0.505 11.913 0.918 1.00 89.31 98 ALA A N 1
ATOM 761 C CA . ALA A 1 98 ? 0.396 13.011 -0.039 1.00 89.31 98 ALA A CA 1
ATOM 762 C C . ALA A 1 98 ? 0.786 14.369 0.574 1.00 89.31 98 ALA A C 1
ATOM 764 O O . ALA A 1 98 ? 1.414 15.190 -0.097 1.00 89.31 98 ALA A O 1
ATOM 765 N N . ALA A 1 99 ? 0.430 14.614 1.839 1.00 88.44 99 ALA A N 1
ATOM 766 C CA . ALA A 1 99 ? 0.848 15.808 2.569 1.00 88.44 99 ALA A CA 1
ATOM 767 C C . ALA A 1 99 ? 2.365 15.810 2.812 1.00 88.44 99 ALA A C 1
ATOM 769 O O . ALA A 1 99 ? 3.030 16.796 2.501 1.00 88.44 99 ALA A O 1
ATOM 770 N N . ALA A 1 100 ? 2.926 14.687 3.265 1.00 87.50 100 ALA A N 1
ATOM 771 C CA . ALA A 1 100 ? 4.357 14.517 3.480 1.00 87.50 100 ALA A CA 1
ATOM 772 C C . ALA A 1 100 ? 5.157 14.754 2.189 1.00 87.50 100 ALA A C 1
ATOM 774 O O . ALA A 1 100 ? 6.138 15.486 2.216 1.00 87.50 100 ALA A O 1
ATOM 775 N N . GLU A 1 101 ? 4.701 14.246 1.038 1.00 84.88 101 GLU A N 1
ATOM 776 C CA . GLU A 1 101 ? 5.341 14.501 -0.263 1.00 84.88 101 GLU A CA 1
ATOM 777 C C . GLU A 1 101 ? 5.381 15.987 -0.652 1.00 84.88 101 GLU A C 1
ATOM 779 O O . GLU A 1 101 ? 6.345 16.442 -1.275 1.00 84.88 101 GLU A O 1
ATOM 784 N N . LYS A 1 102 ? 4.339 16.756 -0.313 1.00 83.44 102 LYS A N 1
ATOM 785 C CA . LYS A 1 102 ? 4.313 18.208 -0.551 1.00 83.44 102 LYS A CA 1
ATOM 786 C C . LYS A 1 102 ? 5.285 18.927 0.379 1.00 83.44 102 LYS A C 1
ATOM 788 O O . LYS A 1 102 ? 6.030 19.795 -0.068 1.00 83.44 102 LYS A O 1
ATOM 793 N N . GLU A 1 103 ? 5.298 18.532 1.645 1.00 81.88 103 GLU A N 1
ATOM 794 C CA . GLU A 1 103 ? 6.135 19.131 2.679 1.00 81.88 103 GLU A CA 1
ATOM 795 C C . GLU A 1 103 ? 7.621 18.784 2.512 1.00 81.88 103 GLU A C 1
ATOM 797 O O . GLU A 1 103 ? 8.474 19.645 2.691 1.00 81.88 103 GLU A O 1
ATOM 802 N N . PHE A 1 104 ? 7.969 17.590 2.024 1.00 78.88 104 PHE A N 1
ATOM 803 C CA . PHE A 1 104 ? 9.355 17.215 1.706 1.00 78.88 104 PHE A CA 1
ATOM 804 C C . PHE A 1 104 ? 10.019 18.107 0.646 1.00 78.88 104 PHE A C 1
ATOM 806 O O . PHE A 1 104 ? 11.239 18.074 0.499 1.00 78.88 104 PHE A O 1
ATOM 813 N N . LYS A 1 105 ? 9.244 18.916 -0.084 1.00 74.56 105 LYS A N 1
ATOM 814 C CA . LYS A 1 105 ? 9.756 19.900 -1.049 1.00 74.56 105 LYS A CA 1
ATOM 815 C C . LYS A 1 105 ? 10.053 21.271 -0.421 1.00 74.56 105 LYS A C 1
ATOM 817 O O . LYS A 1 105 ? 10.623 22.122 -1.101 1.00 74.56 105 LYS A O 1
ATOM 822 N N . ARG A 1 106 ? 9.672 21.511 0.839 1.00 77.56 106 ARG A N 1
ATOM 823 C CA . ARG A 1 106 ? 9.832 22.790 1.557 1.00 77.56 106 ARG A CA 1
ATOM 824 C C . ARG A 1 106 ? 10.985 22.714 2.566 1.00 77.56 106 ARG A C 1
ATOM 826 O O . ARG A 1 106 ? 11.187 21.683 3.199 1.00 77.56 106 ARG A O 1
ATOM 833 N N . ARG A 1 107 ? 11.746 23.809 2.722 1.00 56.69 107 ARG A N 1
ATOM 834 C CA . ARG A 1 107 ? 12.942 23.858 3.592 1.00 56.69 107 ARG A CA 1
ATOM 835 C C . ARG A 1 107 ? 12.621 23.895 5.101 1.00 56.69 107 ARG A C 1
ATOM 837 O O . ARG A 1 107 ? 13.407 23.346 5.861 1.00 56.69 107 ARG A O 1
ATOM 844 N N . ASP A 1 108 ? 11.442 24.389 5.506 1.00 61.25 108 ASP A N 1
ATOM 845 C CA . ASP A 1 108 ? 11.030 24.551 6.923 1.00 61.25 108 ASP A CA 1
ATOM 846 C C . ASP A 1 108 ? 9.874 23.623 7.358 1.00 61.25 108 ASP A C 1
ATOM 848 O O . ASP A 1 108 ? 9.102 23.912 8.270 1.00 61.25 108 ASP A O 1
ATOM 852 N N . ALA A 1 109 ? 9.734 22.469 6.707 1.00 64.56 109 ALA A N 1
ATOM 853 C CA . ALA A 1 109 ? 8.579 21.574 6.835 1.00 64.56 109 ALA A CA 1
ATOM 854 C C . ALA A 1 109 ? 8.449 20.802 8.168 1.00 64.56 109 ALA A C 1
ATOM 856 O O . ALA A 1 109 ? 7.526 20.003 8.340 1.00 64.56 109 ALA A O 1
ATOM 857 N N . GLN A 1 110 ? 9.388 20.954 9.105 1.00 66.19 110 GLN A N 1
ATOM 858 C CA . GLN A 1 110 ? 9.539 20.001 10.209 1.00 66.19 110 GLN A CA 1
ATOM 859 C C . GLN A 1 110 ? 8.417 20.083 11.256 1.00 66.19 110 GLN A C 1
ATOM 861 O O . GLN A 1 110 ? 7.942 19.039 11.714 1.00 66.19 110 GLN A O 1
ATOM 866 N N . SER A 1 111 ? 7.972 21.287 11.625 1.00 68.75 111 SER A N 1
ATOM 867 C CA . SER A 1 111 ? 6.886 21.481 12.599 1.00 68.75 111 SER A CA 1
ATOM 868 C C . SER A 1 111 ? 5.536 21.038 12.026 1.00 68.75 111 SER A C 1
ATOM 870 O O . SER A 1 111 ? 4.812 20.272 12.662 1.00 68.75 111 SER A O 1
ATOM 872 N N . THR A 1 112 ? 5.243 21.424 10.782 1.00 75.56 112 THR A N 1
ATOM 873 C CA . THR A 1 112 ? 4.019 21.049 10.063 1.00 75.56 112 THR A CA 1
ATOM 874 C C . THR A 1 112 ? 3.923 19.544 9.836 1.00 75.56 112 THR A C 1
ATOM 876 O O . THR A 1 112 ? 2.869 18.956 10.077 1.00 75.56 112 THR A O 1
ATOM 879 N N . LEU A 1 113 ? 5.018 18.892 9.431 1.00 79.75 113 LEU A N 1
ATOM 880 C CA . LEU A 1 113 ? 5.046 17.442 9.246 1.00 79.75 113 LEU A CA 1
ATOM 881 C C . LEU A 1 113 ? 4.848 16.691 10.568 1.00 79.75 113 LEU A C 1
ATOM 883 O O . LEU A 1 113 ? 4.165 15.670 10.585 1.00 79.75 113 LEU A O 1
ATOM 887 N N . SER A 1 114 ? 5.409 17.203 11.668 1.00 79.56 114 SER A N 1
ATOM 888 C CA . SER A 1 114 ? 5.230 16.603 12.995 1.00 79.56 114 SER A CA 1
ATOM 889 C C . SER A 1 114 ? 3.761 16.666 13.426 1.00 79.56 114 SER A C 1
ATOM 891 O O . SER A 1 114 ? 3.177 15.632 13.742 1.00 79.56 114 SER A O 1
ATOM 893 N N . HIS A 1 115 ? 3.115 17.830 13.304 1.00 84.62 115 HIS A N 1
ATOM 894 C CA . HIS A 1 115 ? 1.686 17.973 13.602 1.00 84.62 115 HIS A CA 1
ATOM 895 C C . HIS A 1 115 ? 0.803 17.102 12.687 1.00 84.62 115 HIS A C 1
ATOM 897 O O . HIS A 1 115 ? -0.134 16.447 13.142 1.00 84.62 115 HIS A O 1
ATOM 903 N N . ALA A 1 116 ? 1.116 17.035 11.388 1.00 86.00 116 ALA A N 1
ATOM 904 C CA . ALA A 1 1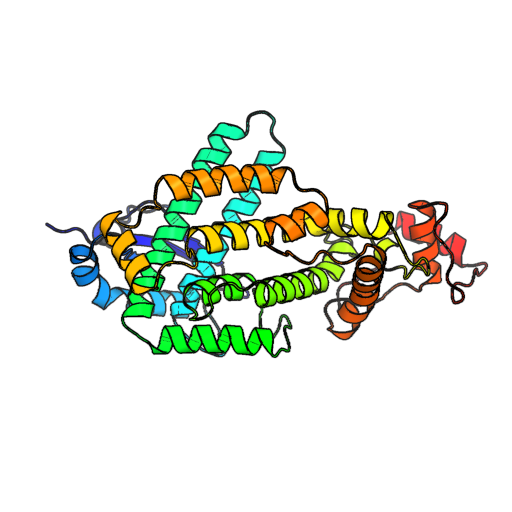16 ? 0.408 16.159 10.455 1.00 86.00 116 ALA A CA 1
ATOM 905 C C . ALA A 1 116 ? 0.578 14.672 10.812 1.00 86.00 116 ALA A C 1
ATOM 907 O O . ALA A 1 116 ? -0.374 13.902 10.689 1.00 86.00 116 ALA A O 1
ATOM 908 N N . SER A 1 117 ? 1.767 14.271 11.273 1.00 87.12 117 SER A N 1
ATOM 909 C CA . SER A 1 117 ? 2.037 12.898 11.702 1.00 87.12 117 SER A CA 1
ATOM 910 C C . SER A 1 117 ? 1.288 12.520 12.976 1.00 87.12 117 SER A C 1
ATOM 912 O O . SER A 1 117 ? 0.738 11.425 13.043 1.00 87.12 117 SER A O 1
ATOM 914 N N . GLU A 1 118 ? 1.188 13.435 13.941 1.00 89.69 118 GLU A N 1
ATOM 915 C CA . GLU A 1 118 ? 0.409 13.244 15.165 1.00 89.69 118 GLU A CA 1
ATOM 916 C C . GLU A 1 118 ? -1.080 13.117 14.851 1.00 89.69 118 GLU A C 1
ATOM 918 O O . GLU A 1 118 ? -1.719 12.146 15.255 1.00 89.69 118 GLU A O 1
ATOM 923 N N . LYS A 1 119 ? -1.614 14.026 14.027 1.00 90.56 119 LYS A N 1
ATOM 924 C CA . LYS A 1 119 ? -3.007 13.979 13.570 1.00 90.56 119 LYS A CA 1
ATOM 925 C C . LYS A 1 119 ? -3.322 12.663 12.846 1.00 90.56 119 LYS A C 1
ATOM 927 O O . LYS A 1 119 ? -4.346 12.040 13.122 1.00 90.56 119 LYS A O 1
ATOM 932 N N . ALA A 1 120 ? -2.432 12.209 11.961 1.00 92.69 120 ALA A N 1
ATOM 933 C CA . ALA A 1 120 ? -2.586 10.939 11.254 1.00 92.69 120 ALA A CA 1
ATOM 934 C C . ALA A 1 120 ? -2.480 9.725 12.191 1.00 92.69 120 ALA A C 1
ATOM 936 O O . ALA A 1 120 ? -3.273 8.793 12.070 1.00 92.69 120 ALA A O 1
ATOM 937 N N . ALA A 1 121 ? -1.537 9.728 13.138 1.00 93.50 121 ALA A N 1
ATOM 938 C CA . ALA A 1 121 ? -1.381 8.660 14.122 1.00 93.50 121 ALA A CA 1
ATOM 939 C C . ALA A 1 121 ? -2.626 8.538 15.006 1.00 93.50 121 ALA A C 1
ATOM 941 O O . ALA A 1 121 ? -3.175 7.447 15.126 1.00 93.50 121 ALA A O 1
ATOM 942 N N . THR A 1 122 ? -3.132 9.646 15.545 1.00 92.75 122 THR A N 1
ATOM 943 C CA . THR A 1 122 ? -4.359 9.664 16.352 1.00 92.75 122 THR A CA 1
ATOM 944 C C . THR A 1 122 ? -5.561 9.143 15.565 1.00 92.75 122 THR A C 1
ATOM 946 O O . THR A 1 122 ? -6.280 8.271 16.052 1.00 92.75 122 THR A O 1
ATOM 949 N N . ALA A 1 123 ? -5.737 9.590 14.316 1.00 94.50 123 ALA A N 1
ATOM 950 C CA . ALA A 1 123 ? -6.801 9.102 13.436 1.00 94.50 123 ALA A CA 1
ATOM 951 C C . ALA A 1 123 ? -6.716 7.583 13.216 1.00 94.50 123 ALA A C 1
ATOM 953 O O . ALA A 1 123 ? -7.698 6.854 13.371 1.00 94.50 123 ALA A O 1
ATOM 954 N N . TYR A 1 124 ? -5.519 7.104 12.869 1.00 96.31 124 TYR A N 1
ATOM 955 C CA . TYR A 1 124 ? -5.264 5.701 12.574 1.00 96.31 124 TYR A CA 1
ATOM 956 C C . TYR A 1 124 ? -5.484 4.814 13.803 1.00 96.31 124 TYR A C 1
ATOM 958 O O . TYR A 1 124 ? -6.123 3.770 13.696 1.00 96.31 124 TYR A O 1
ATOM 966 N N . PHE A 1 125 ? -5.003 5.236 14.976 1.00 96.06 125 PHE A N 1
ATOM 967 C CA . PHE A 1 125 ? -5.162 4.494 16.228 1.00 96.06 125 PHE A CA 1
ATOM 968 C C . PHE A 1 125 ? -6.609 4.474 16.720 1.00 96.06 125 PHE A C 1
ATOM 970 O O . PHE A 1 125 ? -7.061 3.427 17.175 1.00 96.06 125 PHE A O 1
ATOM 977 N N . GLY A 1 126 ? -7.368 5.561 16.554 1.00 95.88 126 GLY A N 1
ATOM 978 C CA . GLY A 1 126 ? -8.799 5.575 16.864 1.00 95.88 126 GLY A CA 1
ATOM 979 C C . GLY A 1 126 ? -9.592 4.570 16.018 1.00 95.88 126 GLY A C 1
ATOM 980 O O . GLY A 1 126 ? -10.375 3.779 16.549 1.00 95.88 126 GLY A O 1
ATOM 981 N N . LEU A 1 127 ? -9.339 4.539 14.704 1.00 97.31 127 LEU A N 1
ATOM 982 C CA . LEU A 1 127 ? -9.954 3.572 13.785 1.00 97.31 127 LEU A CA 1
ATOM 983 C C . LEU A 1 127 ? -9.495 2.134 14.064 1.00 97.31 127 LEU A C 1
ATOM 985 O O . LEU A 1 127 ? -10.309 1.210 14.057 1.00 97.31 127 LEU A O 1
ATOM 989 N N . PHE A 1 128 ? -8.209 1.940 14.362 1.00 97.31 128 PHE A N 1
ATOM 990 C CA . PHE A 1 128 ? -7.666 0.640 14.746 1.00 97.31 128 PHE A CA 1
ATOM 991 C C . PHE A 1 128 ? -8.273 0.131 16.059 1.00 97.31 128 PHE A C 1
ATOM 993 O O . PHE A 1 128 ? -8.603 -1.048 16.169 1.00 97.31 128 PHE A O 1
ATOM 1000 N N . HIS A 1 129 ? -8.485 1.011 17.039 1.00 97.69 129 HIS A N 1
ATOM 1001 C CA . HIS A 1 129 ? -9.130 0.661 18.299 1.00 97.69 129 HIS A CA 1
ATOM 1002 C C . HIS A 1 129 ? -10.568 0.179 18.074 1.00 97.69 129 HIS A C 1
ATOM 1004 O O . HIS A 1 129 ? -10.970 -0.843 18.635 1.00 97.69 129 HIS A O 1
ATOM 1010 N N . LEU A 1 130 ? -11.325 0.862 17.207 1.00 97.81 130 LEU A N 1
ATOM 1011 C CA . LEU A 1 130 ? -12.658 0.420 16.791 1.00 97.81 130 LEU A CA 1
ATOM 1012 C C . LEU A 1 130 ? -12.613 -0.953 16.112 1.00 97.81 130 LEU A C 1
ATOM 1014 O O . LEU A 1 130 ? -13.402 -1.834 16.460 1.00 97.81 130 LEU A O 1
ATOM 1018 N N . LEU A 1 131 ? -11.660 -1.161 15.199 1.00 97.62 131 LEU A N 1
ATOM 1019 C CA . LEU A 1 131 ? -11.462 -2.445 14.530 1.00 97.62 131 LEU A CA 1
ATOM 1020 C C . LEU A 1 131 ? -11.165 -3.573 15.534 1.00 97.62 131 LEU A C 1
ATOM 1022 O O . LEU A 1 131 ? -11.765 -4.641 15.442 1.00 97.62 131 LEU A O 1
ATOM 1026 N N . LEU A 1 132 ? -10.293 -3.333 16.518 1.00 97.56 132 LEU A N 1
ATOM 1027 C CA . LEU A 1 132 ? -9.967 -4.294 17.576 1.00 97.56 132 LEU A CA 1
ATOM 1028 C C . LEU A 1 132 ? -11.169 -4.622 18.464 1.00 97.56 132 LEU A C 1
ATOM 1030 O O . LEU A 1 132 ? -11.394 -5.791 18.783 1.00 97.56 132 LEU A O 1
ATOM 1034 N N . CYS A 1 133 ? -11.946 -3.615 18.867 1.00 97.69 133 CYS A N 1
ATOM 1035 C CA . CYS A 1 133 ? -13.147 -3.836 19.669 1.00 97.69 133 CYS A CA 1
ATOM 1036 C C . CYS A 1 133 ? -14.123 -4.761 18.937 1.00 97.69 133 CYS A C 1
ATOM 1038 O O . CYS A 1 133 ? -14.544 -5.767 19.498 1.00 97.69 133 CYS A O 1
ATOM 1040 N N . LEU A 1 134 ? -14.392 -4.486 17.658 1.00 96.81 134 LEU A N 1
ATOM 1041 C CA . LEU A 1 134 ? -15.271 -5.319 16.837 1.00 96.81 134 LEU A CA 1
ATOM 1042 C C . LEU A 1 134 ? -14.695 -6.728 16.626 1.00 96.81 134 LEU A C 1
ATOM 1044 O O . LEU A 1 134 ? -15.408 -7.712 16.805 1.00 96.81 134 LEU A O 1
ATOM 1048 N N . ALA A 1 135 ? -13.409 -6.845 16.282 1.00 96.19 135 ALA A N 1
ATOM 1049 C CA . ALA A 1 135 ? -12.772 -8.130 15.991 1.00 96.19 135 ALA A CA 1
ATOM 1050 C C . ALA A 1 135 ? -12.683 -9.050 17.220 1.00 96.19 135 ALA A C 1
ATOM 1052 O O . ALA A 1 135 ? -12.877 -10.257 17.103 1.00 96.19 135 ALA A O 1
ATOM 1053 N N . THR A 1 136 ? -12.426 -8.494 18.407 1.00 96.38 136 THR A N 1
ATOM 1054 C CA . THR A 1 136 ? -12.347 -9.279 19.655 1.00 96.38 136 THR A CA 1
ATOM 1055 C C . THR A 1 136 ? -13.712 -9.688 20.210 1.00 96.38 136 THR A C 1
ATOM 1057 O O . THR A 1 136 ? -13.781 -10.605 21.023 1.00 96.38 136 THR A O 1
ATOM 1060 N N . GLU A 1 137 ? -14.792 -9.034 19.781 1.00 95.19 137 GLU A N 1
ATOM 1061 C CA . GLU A 1 137 ? -16.170 -9.402 20.131 1.00 95.19 137 GLU A CA 1
ATOM 1062 C C . GLU A 1 137 ? -16.824 -10.313 19.077 1.00 95.19 137 GLU A C 1
ATOM 1064 O O . GLU A 1 137 ? -17.838 -10.949 19.361 1.00 95.19 137 GLU A O 1
ATOM 1069 N N . ASN A 1 138 ? -16.255 -10.405 17.869 1.00 93.94 138 ASN A N 1
ATOM 1070 C CA . ASN A 1 138 ? -16.768 -11.238 16.786 1.00 93.94 138 ASN A CA 1
ATOM 1071 C C . ASN A 1 138 ? -15.638 -11.946 16.020 1.00 93.94 138 ASN A C 1
ATOM 1073 O O . ASN A 1 138 ? -15.032 -11.394 15.098 1.00 93.94 138 ASN A O 1
ATOM 1077 N N . VAL A 1 139 ? -15.436 -13.225 16.341 1.00 93.62 139 VAL A N 1
ATOM 1078 C CA . VAL A 1 139 ? -14.404 -14.088 15.740 1.00 93.62 139 VAL A CA 1
ATOM 1079 C C . VAL A 1 139 ? -14.533 -14.251 14.221 1.00 93.62 139 VAL A C 1
ATOM 1081 O O . VAL A 1 139 ? -13.536 -14.515 13.550 1.00 93.62 139 VAL A O 1
ATOM 1084 N N . ALA A 1 140 ? -15.721 -14.041 13.640 1.00 94.12 140 ALA A N 1
ATOM 1085 C CA . ALA A 1 140 ? -15.905 -14.104 12.189 1.00 94.12 140 ALA A CA 1
ATOM 1086 C C . ALA A 1 140 ? -15.128 -12.995 11.457 1.00 94.12 140 ALA A C 1
ATOM 1088 O O . ALA A 1 140 ? -14.708 -13.185 10.315 1.00 94.12 140 ALA A O 1
ATOM 1089 N N . ILE A 1 141 ? -14.889 -11.853 12.115 1.00 95.00 141 ILE A N 1
ATOM 1090 C CA . ILE A 1 141 ? -14.090 -10.753 11.559 1.00 95.00 141 ILE A CA 1
ATOM 1091 C C . ILE A 1 141 ? -12.617 -11.177 11.448 1.00 95.00 141 ILE A C 1
ATOM 1093 O O . ILE A 1 141 ? -12.001 -10.969 10.403 1.00 95.00 141 ILE A O 1
ATOM 1097 N N . ILE A 1 142 ? -12.078 -11.837 12.478 1.00 95.81 142 ILE A N 1
ATOM 1098 C CA . ILE A 1 142 ? -10.713 -12.393 12.471 1.00 95.81 142 ILE A CA 1
ATOM 1099 C C . ILE A 1 142 ? -10.595 -13.489 11.404 1.00 95.81 142 ILE A C 1
ATOM 1101 O O . ILE A 1 142 ? -9.683 -13.460 10.579 1.00 95.81 142 ILE A O 1
ATOM 1105 N N . ALA A 1 143 ? -11.564 -14.408 11.339 1.00 95.19 143 ALA A N 1
ATOM 1106 C CA . ALA A 1 143 ? -11.592 -15.460 10.322 1.00 95.19 143 ALA A CA 1
ATOM 1107 C C . ALA A 1 143 ? -11.613 -14.892 8.888 1.00 95.19 143 ALA A C 1
ATOM 1109 O O . ALA A 1 143 ? -10.928 -15.405 8.001 1.00 95.19 143 ALA A O 1
ATOM 1110 N N . SER A 1 144 ? -12.353 -13.802 8.659 1.00 94.69 144 SER A N 1
ATOM 1111 C CA . SER A 1 144 ? -12.380 -13.096 7.372 1.00 94.69 144 SER A CA 1
ATOM 1112 C C . SER A 1 144 ? -11.026 -12.461 7.025 1.00 94.69 144 SER A C 1
ATOM 1114 O O . SER A 1 144 ? -10.546 -12.592 5.892 1.00 94.69 144 SER A O 1
ATOM 1116 N N . ALA A 1 145 ? -10.364 -11.835 8.001 1.00 95.50 145 ALA A N 1
ATOM 1117 C CA . ALA A 1 145 ? -9.023 -11.285 7.827 1.00 95.50 145 ALA A CA 1
ATOM 1118 C C . ALA A 1 145 ? -8.003 -12.386 7.490 1.00 95.50 145 ALA A C 1
ATOM 1120 O O . ALA A 1 145 ? -7.292 -12.279 6.490 1.00 95.50 145 ALA A O 1
ATOM 1121 N N . ASN A 1 146 ? -8.006 -13.496 8.234 1.00 96.81 146 ASN A N 1
ATOM 1122 C CA . ASN A 1 146 ? -7.170 -14.666 7.954 1.00 96.81 146 ASN A CA 1
ATOM 1123 C C . ASN A 1 146 ? -7.408 -15.220 6.543 1.00 96.81 146 ASN A C 1
ATOM 1125 O O . ASN A 1 146 ? -6.455 -15.476 5.809 1.00 96.81 146 ASN A O 1
ATOM 1129 N N . LYS A 1 147 ? -8.673 -15.348 6.119 1.00 95.06 147 LYS A N 1
ATOM 1130 C CA . LYS A 1 147 ? -9.023 -15.784 4.758 1.00 95.06 147 LYS A CA 1
ATOM 1131 C C . LYS A 1 147 ? -8.491 -14.819 3.698 1.00 95.06 147 LYS A C 1
ATOM 1133 O O . LYS A 1 147 ? -8.037 -15.260 2.644 1.00 95.06 147 LYS A O 1
ATOM 1138 N N . THR A 1 148 ? -8.534 -13.515 3.960 1.00 94.69 148 THR A N 1
ATOM 1139 C CA . THR A 1 148 ? -7.999 -12.484 3.058 1.00 94.69 148 THR A CA 1
ATOM 1140 C C . THR A 1 148 ? -6.488 -12.628 2.897 1.00 94.69 148 THR A C 1
ATOM 1142 O O . THR A 1 148 ? -6.000 -12.665 1.766 1.00 94.69 148 THR A O 1
ATOM 1145 N N . ILE A 1 149 ? -5.761 -12.797 4.005 1.00 96.56 149 ILE A N 1
ATOM 1146 C CA . ILE A 1 149 ? -4.311 -13.018 3.990 1.00 96.56 149 ILE A CA 1
ATOM 1147 C C . ILE A 1 149 ? -3.957 -14.331 3.284 1.00 96.56 149 ILE A C 1
ATOM 1149 O O . ILE A 1 149 ? -3.131 -14.325 2.374 1.00 96.56 149 ILE A O 1
ATOM 1153 N N . ALA A 1 150 ? -4.633 -15.434 3.614 1.00 96.88 150 ALA A N 1
ATOM 1154 C CA . ALA A 1 150 ? -4.406 -16.729 2.976 1.00 96.88 150 ALA A CA 1
ATOM 1155 C C . ALA A 1 150 ? -4.648 -16.677 1.458 1.00 96.88 150 ALA A C 1
ATOM 1157 O O . ALA A 1 150 ? -3.835 -17.180 0.684 1.00 96.88 150 ALA A O 1
ATOM 1158 N N . ARG A 1 151 ? -5.717 -16.003 1.006 1.00 95.94 151 ARG A N 1
ATOM 1159 C CA . ARG A 1 151 ? -5.981 -15.787 -0.428 1.00 95.94 151 ARG A CA 1
ATOM 1160 C C . ARG A 1 151 ? -4.898 -14.946 -1.095 1.00 95.94 151 ARG A C 1
ATOM 1162 O O . ARG A 1 151 ? -4.534 -15.229 -2.231 1.00 95.94 151 ARG A O 1
ATOM 1169 N N . PHE A 1 152 ? -4.381 -13.921 -0.418 1.00 97.00 152 PHE A N 1
ATOM 1170 C CA . PHE A 1 152 ? -3.299 -13.107 -0.967 1.00 97.00 152 PHE A CA 1
ATOM 1171 C C . PHE A 1 152 ? -1.994 -13.908 -1.075 1.00 97.00 152 PHE A C 1
ATOM 1173 O O . PHE A 1 152 ? -1.282 -13.795 -2.072 1.00 97.00 152 PHE A O 1
ATOM 1180 N N . ILE A 1 153 ? -1.697 -14.760 -0.090 1.00 97.50 153 ILE A N 1
ATOM 1181 C CA . ILE A 1 153 ? -0.536 -15.660 -0.110 1.00 97.50 153 ILE A CA 1
ATOM 1182 C C . ILE A 1 153 ? -0.679 -16.722 -1.206 1.00 97.50 153 ILE A C 1
ATOM 1184 O O . ILE A 1 153 ? 0.281 -16.949 -1.934 1.00 97.50 153 ILE A O 1
ATOM 1188 N N . ALA A 1 154 ? -1.862 -17.307 -1.399 1.00 96.88 154 ALA A N 1
ATOM 1189 C CA . ALA A 1 154 ? -2.103 -18.293 -2.456 1.00 96.88 154 ALA A CA 1
ATOM 1190 C C . ALA A 1 154 ? -2.111 -17.672 -3.869 1.00 96.88 154 ALA A C 1
ATOM 1192 O O . ALA A 1 154 ? -1.617 -18.268 -4.825 1.00 96.88 154 ALA A O 1
ATOM 1193 N N . GLY A 1 155 ? -2.623 -16.446 -4.002 1.00 94.75 155 GLY A N 1
ATOM 1194 C CA . GLY A 1 155 ? -2.879 -15.800 -5.288 1.00 94.75 155 GLY A CA 1
ATOM 1195 C C . GLY A 1 155 ? -4.178 -16.282 -5.960 1.00 94.75 155 GLY A C 1
ATOM 1196 O O . GLY A 1 155 ? -4.875 -17.144 -5.426 1.00 94.75 155 GLY A O 1
ATOM 1197 N N . PRO A 1 156 ? -4.534 -15.719 -7.131 1.00 93.56 156 PRO A N 1
ATOM 1198 C CA . PRO A 1 156 ? -3.850 -14.629 -7.837 1.00 93.56 156 PRO A CA 1
ATOM 1199 C C . PRO A 1 156 ? -3.991 -13.263 -7.130 1.00 93.56 156 PRO A C 1
ATOM 1201 O O . PRO A 1 156 ? -5.016 -12.962 -6.525 1.00 93.56 156 PRO A O 1
ATOM 1204 N N . ARG A 1 157 ? -2.964 -12.402 -7.232 1.00 94.25 157 ARG A N 1
ATOM 1205 C CA . ARG A 1 157 ? -2.869 -11.094 -6.530 1.00 94.25 157 ARG A CA 1
ATOM 1206 C C . ARG A 1 157 ? -3.328 -9.893 -7.368 1.00 94.25 157 ARG A C 1
ATOM 1208 O O . ARG A 1 157 ? -2.991 -8.752 -7.063 1.00 94.25 157 ARG A O 1
ATOM 1215 N N . SER A 1 158 ? -4.109 -10.139 -8.417 1.00 89.94 158 SER A N 1
ATOM 1216 C CA . SER A 1 158 ? -4.479 -9.113 -9.395 1.00 89.94 158 SER A CA 1
ATOM 1217 C C . SER A 1 158 ? -5.334 -7.987 -8.801 1.00 89.94 158 SER A C 1
ATOM 1219 O O . SER A 1 158 ? -6.009 -8.168 -7.786 1.00 89.94 158 SER A O 1
ATOM 1221 N N . LYS A 1 159 ? -5.379 -6.832 -9.474 1.00 88.12 159 LYS A N 1
ATOM 1222 C CA . LYS A 1 159 ? -6.244 -5.695 -9.107 1.00 88.12 159 LYS A CA 1
ATOM 1223 C C . LYS A 1 159 ? -7.734 -6.056 -9.062 1.00 88.12 159 LYS A C 1
ATOM 1225 O O . LYS A 1 159 ? -8.473 -5.433 -8.315 1.00 88.12 159 LYS A O 1
ATOM 1230 N N . ALA A 1 160 ? -8.168 -7.079 -9.799 1.00 88.19 160 ALA A N 1
ATOM 1231 C CA . ALA A 1 160 ? -9.536 -7.591 -9.707 1.00 88.19 160 ALA A CA 1
ATOM 1232 C C . ALA A 1 160 ? -9.816 -8.286 -8.360 1.00 88.19 160 ALA A C 1
ATOM 1234 O O . ALA A 1 160 ? -10.900 -8.147 -7.805 1.00 88.19 160 ALA A O 1
ATOM 1235 N N . ASN A 1 161 ? -8.833 -9.013 -7.818 1.00 89.38 161 ASN A N 1
ATOM 1236 C CA . ASN A 1 161 ? -8.978 -9.752 -6.561 1.00 89.38 161 ASN A CA 1
ATOM 1237 C C . ASN A 1 161 ? -8.633 -8.905 -5.332 1.00 89.38 161 ASN A C 1
ATOM 1239 O O . ASN A 1 161 ? -9.261 -9.049 -4.286 1.00 89.38 161 ASN A O 1
ATOM 1243 N N . PHE A 1 162 ? -7.640 -8.027 -5.471 1.00 92.50 162 PHE A N 1
ATOM 1244 C CA . PHE A 1 162 ? -7.143 -7.140 -4.424 1.00 92.50 162 PHE A CA 1
ATOM 1245 C C . PHE A 1 162 ? -6.990 -5.723 -4.990 1.00 92.50 162 PHE A C 1
ATOM 1247 O O . PHE A 1 162 ? -5.872 -5.321 -5.324 1.00 92.50 162 PHE A O 1
ATOM 1254 N N . PRO A 1 163 ? -8.083 -4.958 -5.151 1.00 89.81 163 PRO A N 1
ATOM 1255 C CA . PRO A 1 163 ? -8.032 -3.624 -5.754 1.00 89.81 163 PRO A CA 1
ATOM 1256 C C . PRO A 1 163 ? -7.080 -2.669 -5.029 1.00 89.81 163 PRO A C 1
ATOM 1258 O O . PRO A 1 163 ? -6.328 -1.945 -5.682 1.00 89.81 163 PRO A O 1
ATOM 1261 N N . ASP A 1 164 ? -7.055 -2.745 -3.697 1.00 90.38 164 ASP A N 1
ATOM 1262 C CA . ASP A 1 164 ? -6.197 -1.954 -2.818 1.00 90.38 164 ASP A CA 1
ATOM 1263 C C . ASP A 1 164 ? -5.278 -2.872 -1.993 1.00 90.38 164 ASP A C 1
ATOM 1265 O O . ASP A 1 164 ? -5.743 -3.741 -1.253 1.00 90.38 164 ASP A O 1
ATOM 1269 N N . LEU A 1 165 ? -3.961 -2.681 -2.119 1.00 93.44 165 LEU A N 1
ATOM 1270 C CA . LEU A 1 165 ? -2.967 -3.423 -1.337 1.00 93.44 165 LEU A CA 1
ATOM 1271 C C . LEU A 1 165 ? -2.926 -2.973 0.129 1.00 93.44 165 LEU A C 1
ATOM 1273 O O . LEU A 1 165 ? -2.538 -3.757 0.991 1.00 93.44 165 LEU A O 1
ATOM 1277 N N . GLY A 1 166 ? -3.361 -1.750 0.439 1.00 93.75 166 GLY A N 1
ATOM 1278 C CA . GLY A 1 166 ? -3.484 -1.267 1.811 1.00 93.75 166 GLY A CA 1
ATOM 1279 C C . GLY A 1 166 ? -4.459 -2.110 2.637 1.00 93.75 166 GLY A C 1
ATOM 1280 O O . GLY A 1 166 ? -4.188 -2.391 3.798 1.00 93.75 166 GLY A O 1
ATOM 1281 N N . HIS A 1 167 ? -5.540 -2.622 2.030 1.00 93.81 167 HIS A N 1
ATOM 1282 C CA . HIS A 1 167 ? -6.478 -3.512 2.730 1.00 93.81 167 HIS A CA 1
ATOM 1283 C C . HIS A 1 167 ? -5.810 -4.800 3.216 1.00 93.81 167 HIS A C 1
ATOM 1285 O O . HIS A 1 167 ? -6.215 -5.348 4.236 1.00 93.81 167 HIS A O 1
ATOM 1291 N N . VAL A 1 168 ? -4.774 -5.277 2.520 1.00 95.69 168 VAL A N 1
ATOM 1292 C CA . VAL A 1 168 ? -3.991 -6.437 2.967 1.00 95.69 168 VAL A CA 1
ATOM 1293 C C . VAL A 1 168 ? -3.212 -6.087 4.237 1.00 95.69 168 VAL A C 1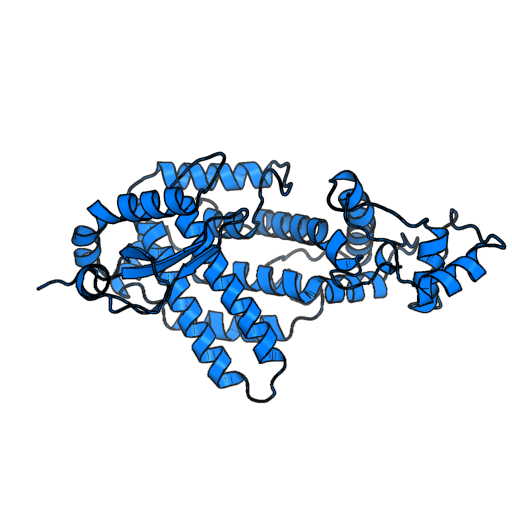
ATOM 1295 O O . VAL A 1 168 ? -3.199 -6.882 5.174 1.00 95.69 168 VAL A O 1
ATOM 1298 N N . PHE A 1 169 ? -2.631 -4.883 4.317 1.00 96.19 169 PHE A N 1
ATOM 1299 C CA . PHE A 1 169 ? -1.999 -4.396 5.548 1.00 96.19 169 PHE A CA 1
ATOM 1300 C C . PHE A 1 169 ? -3.009 -4.259 6.691 1.00 96.19 169 PHE A C 1
ATOM 1302 O O . PHE A 1 169 ? -2.726 -4.718 7.795 1.00 96.19 169 PHE A O 1
ATOM 1309 N N . THR A 1 170 ? -4.195 -3.692 6.445 1.00 95.94 170 THR A N 1
ATOM 1310 C CA . THR A 1 170 ? -5.212 -3.545 7.497 1.00 95.94 170 THR A CA 1
ATOM 1311 C C . THR A 1 170 ? -5.761 -4.890 7.965 1.00 95.94 170 THR A C 1
ATOM 1313 O O . THR A 1 170 ? -5.884 -5.109 9.168 1.00 95.94 170 THR A O 1
ATOM 1316 N N . ALA A 1 171 ? -6.034 -5.820 7.044 1.00 95.81 171 ALA A N 1
ATOM 1317 C CA . ALA A 1 171 ? -6.443 -7.180 7.388 1.00 95.81 171 ALA A CA 1
ATOM 1318 C C . ALA A 1 171 ? -5.379 -7.880 8.244 1.00 95.81 171 ALA A C 1
ATOM 1320 O O . ALA A 1 171 ? -5.713 -8.530 9.235 1.00 95.81 171 ALA A O 1
ATOM 1321 N N . ALA A 1 172 ? -4.095 -7.684 7.926 1.00 96.50 172 ALA A N 1
ATOM 1322 C CA . ALA A 1 172 ? -3.003 -8.259 8.699 1.00 96.50 172 ALA A CA 1
ATOM 1323 C C . ALA A 1 172 ? -3.019 -7.807 10.172 1.00 96.50 172 ALA A C 1
ATOM 1325 O O . ALA A 1 172 ? -2.664 -8.602 11.039 1.00 96.50 172 ALA A O 1
ATOM 1326 N N . LEU A 1 173 ? -3.494 -6.592 10.487 1.00 96.75 173 LEU A N 1
ATOM 1327 C CA . LEU A 1 173 ? -3.542 -6.077 11.866 1.00 96.75 173 LEU A CA 1
ATOM 1328 C C . LEU A 1 173 ? -4.366 -6.942 12.821 1.00 96.75 173 LEU A C 1
ATOM 1330 O O . LEU A 1 173 ? -4.054 -6.996 14.009 1.00 96.75 173 LEU A O 1
ATOM 1334 N N . ILE A 1 174 ? -5.417 -7.581 12.309 1.00 96.62 174 ILE A N 1
ATOM 1335 C CA . ILE A 1 174 ? -6.337 -8.414 13.093 1.00 96.62 174 ILE A CA 1
ATOM 1336 C C . ILE A 1 174 ? -6.297 -9.894 12.709 1.00 96.62 174 ILE A C 1
ATOM 1338 O O . ILE A 1 174 ? -7.063 -10.679 13.255 1.00 96.62 174 ILE A O 1
ATOM 1342 N N . SER A 1 175 ? -5.423 -10.270 11.777 1.00 95.88 175 SER A N 1
ATOM 1343 C CA . SER A 1 175 ? -5.133 -11.672 11.482 1.00 95.88 175 SER A CA 1
ATOM 1344 C C . SER A 1 175 ? -4.294 -12.306 12.594 1.00 95.88 175 SER A C 1
ATOM 1346 O O . SER A 1 175 ? -3.569 -11.607 13.312 1.00 95.88 175 SER A O 1
ATOM 1348 N N . ASP A 1 176 ? -4.338 -13.633 12.694 1.00 94.12 176 ASP A N 1
ATOM 1349 C CA . ASP A 1 176 ? -3.590 -14.372 13.718 1.00 94.12 176 ASP A CA 1
ATOM 1350 C C . ASP A 1 176 ? -2.076 -14.258 13.508 1.00 94.12 176 ASP A C 1
ATOM 1352 O O . ASP A 1 176 ? -1.325 -14.047 14.458 1.00 94.12 176 ASP A O 1
ATOM 1356 N N . ALA A 1 177 ? -1.630 -14.346 12.252 1.00 92.25 177 ALA A N 1
ATOM 1357 C CA . ALA A 1 177 ? -0.213 -14.304 11.894 1.00 92.25 177 ALA A CA 1
ATOM 1358 C C . ALA A 1 177 ? 0.381 -12.885 11.893 1.00 92.25 177 ALA A C 1
ATOM 1360 O O . ALA A 1 177 ? 1.602 -12.722 11.887 1.00 92.25 177 ALA A O 1
ATOM 1361 N N . GLY A 1 178 ? -0.460 -11.848 11.873 1.00 92.88 178 GLY A N 1
ATOM 1362 C CA . GLY A 1 178 ? 0.008 -10.478 11.730 1.00 92.88 178 GLY A CA 1
ATOM 1363 C C . GLY A 1 178 ? 0.667 -10.213 10.370 1.00 92.88 178 GLY A C 1
ATOM 1364 O O . GLY A 1 178 ? 0.391 -10.860 9.358 1.00 92.88 178 GLY A O 1
ATOM 1365 N N . LEU A 1 179 ? 1.561 -9.225 10.344 1.00 93.75 179 LEU A N 1
ATOM 1366 C CA . LEU A 1 179 ? 2.281 -8.818 9.141 1.00 93.75 179 LEU A CA 1
ATOM 1367 C C . LEU A 1 179 ? 3.649 -9.509 9.051 1.00 93.75 179 LEU A C 1
ATOM 1369 O O . LEU A 1 179 ? 4.648 -8.986 9.547 1.00 93.75 179 LEU A O 1
ATOM 1373 N N . THR A 1 180 ? 3.688 -10.667 8.393 1.00 94.94 180 THR A N 1
ATOM 1374 C CA . THR A 1 180 ? 4.909 -11.471 8.214 1.00 94.94 180 THR A CA 1
ATOM 1375 C C . THR A 1 180 ? 5.836 -10.915 7.124 1.00 94.94 180 THR A C 1
ATOM 1377 O O . THR A 1 180 ? 5.422 -10.123 6.267 1.00 94.94 180 THR A O 1
ATOM 1380 N N . GLU A 1 181 ? 7.105 -11.340 7.128 1.00 95.75 181 GLU A N 1
ATOM 1381 C CA . GLU A 1 181 ? 8.066 -10.993 6.069 1.00 95.75 181 GLU A CA 1
ATOM 1382 C C . GLU A 1 181 ? 7.612 -11.528 4.699 1.00 95.75 181 GLU A C 1
ATOM 1384 O O . GLU A 1 181 ? 7.650 -10.792 3.714 1.00 95.75 181 GLU A O 1
ATOM 1389 N N . GLU A 1 182 ? 7.097 -12.762 4.638 1.00 96.50 182 GLU A N 1
ATOM 1390 C CA . GLU A 1 182 ? 6.563 -13.364 3.407 1.00 96.50 182 GLU A CA 1
ATOM 1391 C C . GLU A 1 182 ? 5.416 -12.533 2.819 1.00 96.50 182 GLU A C 1
ATOM 1393 O O . GLU A 1 182 ? 5.456 -12.157 1.644 1.00 96.50 182 GLU A O 1
ATOM 1398 N N . LEU A 1 183 ? 4.416 -12.197 3.643 1.00 97.06 183 LEU A N 1
ATOM 1399 C CA . LEU A 1 183 ? 3.287 -11.374 3.219 1.00 97.06 183 LEU A CA 1
ATOM 1400 C C . LEU A 1 183 ? 3.776 -10.017 2.703 1.00 97.06 183 LEU A C 1
ATOM 1402 O O . LEU A 1 183 ? 3.358 -9.561 1.637 1.00 97.06 183 LEU A O 1
ATOM 1406 N N . THR A 1 184 ? 4.712 -9.401 3.428 1.00 97.31 184 THR A N 1
ATOM 1407 C CA . THR A 1 184 ? 5.297 -8.111 3.055 1.00 97.31 184 THR A CA 1
ATOM 1408 C C . THR A 1 184 ? 6.035 -8.196 1.714 1.00 97.31 184 THR A C 1
ATOM 1410 O O . THR A 1 184 ? 5.852 -7.334 0.852 1.00 97.31 184 THR A O 1
ATOM 1413 N N . LEU A 1 185 ? 6.807 -9.260 1.483 1.00 97.31 185 LEU A N 1
ATOM 1414 C CA . LEU A 1 185 ? 7.508 -9.502 0.223 1.00 97.31 185 LEU A CA 1
ATOM 1415 C C . LEU A 1 185 ? 6.538 -9.683 -0.953 1.00 97.31 185 LEU A C 1
ATOM 1417 O O . LEU A 1 185 ? 6.788 -9.166 -2.044 1.00 97.31 185 LEU A O 1
ATOM 1421 N N . LEU A 1 186 ? 5.427 -10.394 -0.750 1.00 97.81 186 LEU A N 1
ATOM 1422 C CA . LEU A 1 186 ? 4.395 -10.569 -1.774 1.00 97.81 186 LEU A CA 1
ATOM 1423 C C . LEU A 1 186 ? 3.697 -9.248 -2.116 1.00 97.81 186 LEU A C 1
ATOM 1425 O O . LEU A 1 186 ? 3.473 -8.972 -3.296 1.00 97.81 186 LEU A O 1
ATOM 1429 N N . VAL A 1 187 ? 3.417 -8.409 -1.114 1.00 97.69 187 VAL A N 1
ATOM 1430 C CA . VAL A 1 187 ? 2.876 -7.059 -1.334 1.00 97.69 187 VAL A CA 1
ATOM 1431 C C . VAL A 1 187 ? 3.858 -6.204 -2.132 1.00 97.69 187 VAL A C 1
ATOM 1433 O O . VAL A 1 187 ? 3.449 -5.552 -3.090 1.00 97.69 187 VAL A O 1
ATOM 1436 N N . ILE A 1 188 ? 5.153 -6.246 -1.805 1.00 97.75 188 ILE A N 1
ATOM 1437 C CA . ILE A 1 188 ? 6.192 -5.529 -2.558 1.00 97.75 188 ILE A CA 1
ATOM 1438 C C . ILE A 1 188 ? 6.221 -5.981 -4.019 1.00 97.75 188 ILE A C 1
ATOM 1440 O O . ILE A 1 188 ? 6.215 -5.141 -4.916 1.00 97.75 188 ILE A O 1
ATOM 1444 N N . LYS A 1 189 ? 6.237 -7.294 -4.277 1.00 97.75 189 LYS A N 1
ATOM 1445 C CA . LYS A 1 189 ? 6.267 -7.834 -5.645 1.00 97.75 189 LYS A CA 1
ATOM 1446 C C . LYS A 1 189 ? 5.061 -7.369 -6.460 1.00 97.75 189 LYS A C 1
ATOM 1448 O O . LYS A 1 189 ? 5.238 -6.909 -7.585 1.00 97.75 189 LYS A O 1
ATOM 1453 N N . GLU A 1 190 ? 3.866 -7.437 -5.879 1.00 97.88 190 GLU A N 1
ATOM 1454 C CA . GLU A 1 190 ? 2.637 -6.984 -6.535 1.00 97.88 190 GLU A CA 1
ATOM 1455 C C . GLU A 1 190 ? 2.623 -5.460 -6.745 1.00 97.88 190 GLU A C 1
ATOM 1457 O O . GLU A 1 190 ? 2.202 -4.988 -7.799 1.00 97.88 190 GLU A O 1
ATOM 1462 N N . ALA A 1 191 ? 3.134 -4.675 -5.793 1.00 97.00 191 ALA A N 1
ATOM 1463 C CA . ALA A 1 191 ? 3.253 -3.226 -5.942 1.00 97.00 191 ALA A CA 1
ATOM 1464 C C . ALA A 1 191 ? 4.201 -2.848 -7.093 1.00 97.00 191 ALA A C 1
ATOM 1466 O O . ALA A 1 191 ? 3.858 -2.002 -7.916 1.00 97.00 191 ALA A O 1
ATOM 1467 N N . ILE A 1 192 ? 5.367 -3.501 -7.193 1.00 98.12 192 ILE A N 1
ATOM 1468 C CA . ILE A 1 192 ? 6.314 -3.291 -8.301 1.00 98.12 192 ILE A CA 1
ATOM 1469 C C . ILE A 1 192 ? 5.649 -3.651 -9.636 1.00 98.12 192 ILE A C 1
ATOM 1471 O O . ILE A 1 192 ? 5.748 -2.878 -10.586 1.00 98.12 192 ILE A O 1
ATOM 1475 N N . LEU A 1 193 ? 4.932 -4.778 -9.694 1.00 98.19 193 LEU A N 1
ATOM 1476 C CA . LEU A 1 193 ? 4.212 -5.225 -10.888 1.00 98.19 193 LEU A CA 1
ATOM 1477 C C . LEU A 1 193 ? 3.168 -4.195 -11.351 1.00 98.19 193 LEU A C 1
ATOM 1479 O O . LEU A 1 193 ? 3.196 -3.768 -12.502 1.00 98.19 193 LEU A O 1
ATOM 1483 N N . ARG A 1 194 ? 2.300 -3.724 -10.447 1.00 96.25 194 ARG A N 1
ATOM 1484 C CA . ARG A 1 194 ? 1.270 -2.710 -10.755 1.00 96.25 194 ARG A CA 1
ATOM 1485 C C . ARG A 1 194 ? 1.855 -1.358 -11.160 1.00 96.25 194 ARG A C 1
ATOM 1487 O O . ARG A 1 194 ? 1.224 -0.614 -11.911 1.00 96.25 194 ARG A O 1
ATOM 1494 N N . ASN A 1 195 ? 3.039 -1.022 -10.656 1.00 97.38 195 ASN A N 1
ATOM 1495 C CA . ASN A 1 195 ? 3.691 0.253 -10.935 1.00 97.38 195 ASN A CA 1
ATOM 1496 C C . ASN A 1 195 ? 4.334 0.320 -12.327 1.00 97.38 195 ASN A C 1
ATOM 1498 O O . ASN A 1 195 ? 4.654 1.424 -12.763 1.00 97.38 195 ASN A O 1
ATOM 1502 N N . VAL A 1 196 ? 4.504 -0.800 -13.043 1.00 98.38 196 VAL A N 1
ATOM 1503 C CA . VAL A 1 196 ? 5.160 -0.809 -14.364 1.00 98.38 196 VAL A CA 1
ATOM 1504 C C . VAL A 1 196 ? 4.481 0.147 -15.344 1.00 98.38 196 VAL A C 1
ATOM 1506 O O . VAL A 1 196 ? 5.165 0.958 -15.961 1.00 98.38 196 VAL A O 1
ATOM 1509 N N . VAL A 1 197 ? 3.149 0.130 -15.451 1.00 97.69 197 VAL A N 1
ATOM 1510 C CA . VAL A 1 197 ? 2.443 1.025 -16.386 1.00 97.69 197 VAL A CA 1
ATOM 1511 C C . VAL A 1 197 ? 2.681 2.499 -16.056 1.00 97.69 197 VAL A C 1
ATOM 1513 O O . VAL A 1 197 ? 2.983 3.293 -16.940 1.00 97.69 197 VAL A O 1
ATOM 1516 N N . TRP A 1 198 ? 2.646 2.853 -14.770 1.00 97.62 198 TRP A N 1
ATOM 1517 C CA . TRP A 1 198 ? 2.895 4.215 -14.301 1.00 97.62 198 TRP A CA 1
ATOM 1518 C C . TRP A 1 198 ? 4.355 4.628 -14.466 1.00 97.62 198 TRP A C 1
ATOM 1520 O O . TRP A 1 198 ? 4.642 5.797 -14.687 1.00 97.62 198 TRP A O 1
ATOM 1530 N N . MET A 1 199 ? 5.291 3.689 -14.378 1.00 98.00 199 MET A N 1
ATOM 1531 C CA . MET A 1 199 ? 6.703 3.950 -14.635 1.00 98.00 199 MET A CA 1
ATOM 1532 C C . MET A 1 199 ? 6.951 4.298 -16.110 1.00 98.00 199 MET A C 1
ATOM 1534 O O . MET A 1 199 ? 7.711 5.220 -16.404 1.00 98.00 199 MET A O 1
ATOM 1538 N N . LEU A 1 200 ? 6.328 3.564 -17.032 1.00 98.31 200 LEU A N 1
ATOM 1539 C CA . LEU A 1 200 ? 6.616 3.660 -18.465 1.00 98.31 200 LEU A CA 1
ATOM 1540 C C . LEU A 1 200 ? 5.827 4.777 -19.164 1.00 98.31 200 LEU A C 1
ATOM 1542 O O . LEU A 1 200 ? 6.354 5.437 -20.058 1.00 98.31 200 LEU A O 1
ATOM 1546 N N . ASP A 1 201 ? 4.574 4.991 -18.763 1.00 97.81 201 ASP A N 1
ATOM 1547 C CA . ASP A 1 201 ? 3.626 5.847 -19.473 1.00 97.81 201 ASP A CA 1
ATOM 1548 C C . ASP A 1 201 ? 3.809 7.349 -19.198 1.00 97.81 201 ASP A C 1
ATOM 1550 O O . ASP A 1 201 ? 4.252 7.771 -18.125 1.00 97.81 201 ASP A O 1
ATOM 1554 N N . THR A 1 202 ? 3.383 8.176 -20.155 1.00 94.00 202 THR A N 1
ATOM 1555 C CA . THR A 1 202 ? 3.376 9.642 -20.051 1.00 94.00 202 THR A CA 1
ATOM 1556 C C . THR A 1 202 ? 2.465 10.175 -18.944 1.00 94.00 202 THR A C 1
ATOM 1558 O O . THR A 1 202 ? 2.698 11.272 -18.448 1.00 94.00 202 THR A O 1
ATOM 1561 N N . LYS A 1 203 ? 1.439 9.416 -18.535 1.00 94.31 203 LYS A N 1
ATOM 1562 C CA . LYS A 1 203 ? 0.564 9.747 -17.396 1.00 94.31 203 LYS A CA 1
ATOM 1563 C C . LYS A 1 203 ? 1.244 9.534 -16.036 1.00 94.31 203 LYS A C 1
ATOM 1565 O O . LYS A 1 203 ? 0.675 9.920 -15.018 1.00 94.31 203 LYS A O 1
ATOM 1570 N N . GLY A 1 204 ? 2.416 8.898 -16.001 1.00 95.50 204 GLY A N 1
ATOM 1571 C CA . GLY A 1 204 ? 3.200 8.684 -14.788 1.00 95.50 204 GLY A CA 1
ATOM 1572 C C . GLY A 1 204 ? 4.617 9.245 -14.910 1.00 95.50 204 GLY A C 1
ATOM 1573 O O . GLY A 1 204 ? 4.799 10.438 -15.137 1.00 95.50 204 GLY A O 1
ATOM 1574 N N . ALA A 1 205 ? 5.635 8.405 -14.716 1.00 96.56 205 ALA A N 1
ATOM 1575 C CA . ALA A 1 205 ? 7.034 8.829 -14.697 1.00 96.56 205 ALA A CA 1
ATOM 1576 C C . ALA A 1 205 ? 7.637 9.049 -16.094 1.00 96.56 205 ALA A C 1
ATOM 1578 O O . ALA A 1 205 ? 8.716 9.639 -16.183 1.00 96.56 205 ALA A O 1
ATOM 1579 N N . CYS A 1 206 ? 6.960 8.607 -17.163 1.00 96.75 206 CYS A N 1
ATOM 1580 C CA . CYS A 1 206 ? 7.406 8.765 -18.548 1.00 96.75 206 CYS A CA 1
ATOM 1581 C C . CYS A 1 206 ? 8.842 8.246 -18.765 1.00 96.75 206 CYS A C 1
ATOM 1583 O O . CYS A 1 206 ? 9.696 8.936 -19.327 1.00 96.75 206 CYS A O 1
ATOM 1585 N N . MET A 1 207 ? 9.120 7.028 -18.285 1.00 97.81 207 MET A N 1
ATOM 1586 C CA . MET A 1 207 ? 10.417 6.356 -18.437 1.00 97.81 207 MET A CA 1
ATOM 1587 C C . MET A 1 207 ? 10.306 5.100 -19.315 1.00 97.81 207 MET A C 1
ATOM 1589 O O . MET A 1 207 ? 10.608 3.993 -18.851 1.00 97.81 207 MET A O 1
ATOM 1593 N N . PRO A 1 208 ? 9.864 5.221 -20.583 1.00 97.88 208 PRO A N 1
ATOM 1594 C CA . PRO A 1 208 ? 9.672 4.070 -21.461 1.00 97.88 208 PRO A CA 1
ATOM 1595 C C . PRO A 1 208 ? 10.972 3.302 -21.717 1.00 97.88 208 PRO A C 1
ATOM 1597 O O . PRO A 1 208 ? 10.931 2.114 -22.015 1.00 97.88 208 PRO A O 1
ATOM 1600 N N . GLU A 1 209 ? 12.145 3.917 -21.534 1.00 97.94 209 GLU A N 1
ATOM 1601 C CA . GLU A 1 209 ? 13.432 3.236 -21.675 1.00 97.94 209 GLU A CA 1
ATOM 1602 C C . GLU A 1 209 ? 13.654 2.084 -20.685 1.00 97.94 209 GLU A C 1
ATOM 1604 O O . GLU A 1 209 ? 14.592 1.302 -20.850 1.00 97.94 209 GLU A O 1
ATOM 1609 N N . LEU A 1 210 ? 12.841 1.986 -19.628 1.00 98.38 210 LEU A N 1
ATOM 1610 C CA . LEU A 1 210 ? 12.881 0.872 -18.679 1.00 98.38 210 LEU A CA 1
ATOM 1611 C C . LEU A 1 210 ? 12.172 -0.384 -19.209 1.00 98.38 210 LEU A C 1
ATOM 1613 O O . LEU A 1 210 ? 12.387 -1.466 -18.657 1.00 98.38 210 LEU A O 1
ATOM 1617 N N . ALA A 1 211 ? 11.394 -0.266 -20.292 1.00 98.31 211 ALA A N 1
ATOM 1618 C CA . ALA A 1 211 ? 10.779 -1.400 -20.981 1.00 98.31 211 ALA A CA 1
ATOM 1619 C C . ALA A 1 211 ? 11.749 -2.153 -21.907 1.00 98.31 211 ALA A C 1
ATOM 1621 O O . ALA A 1 211 ? 11.455 -3.281 -22.302 1.00 98.31 211 ALA A O 1
ATOM 1622 N N . TYR A 1 212 ? 12.901 -1.559 -22.246 1.00 98.38 212 TYR A N 1
ATOM 1623 C CA . TYR A 1 212 ? 13.963 -2.273 -22.956 1.00 98.38 212 TYR A CA 1
ATOM 1624 C C . TYR A 1 212 ? 14.499 -3.406 -22.079 1.00 98.38 212 TYR A C 1
ATOM 1626 O O . TYR A 1 212 ? 14.835 -3.156 -20.927 1.00 98.38 212 TYR A O 1
ATOM 1634 N N . LEU A 1 213 ? 14.597 -4.629 -22.588 1.00 97.50 213 LEU A N 1
ATOM 1635 C CA . LEU A 1 213 ? 15.045 -5.795 -21.831 1.00 97.50 213 LEU A CA 1
ATOM 1636 C C . LEU A 1 213 ? 16.549 -6.011 -22.041 1.00 97.50 213 LEU A C 1
ATOM 1638 O O . LEU A 1 213 ? 16.955 -6.906 -22.776 1.00 97.50 213 LEU A O 1
ATOM 1642 N N . GLU A 1 214 ? 17.391 -5.185 -21.407 1.00 96.75 214 GLU A N 1
ATOM 1643 C CA . GLU A 1 214 ? 18.844 -5.277 -21.606 1.00 96.75 214 GLU A CA 1
ATOM 1644 C C . GLU A 1 214 ? 19.399 -6.671 -21.253 1.00 96.75 214 GLU A C 1
ATOM 1646 O O . GLU A 1 214 ? 18.937 -7.276 -20.291 1.00 96.75 214 GLU A O 1
ATOM 1651 N N . PRO A 1 215 ? 20.410 -7.195 -21.961 1.00 95.94 215 PRO A N 1
ATOM 1652 C CA . PRO A 1 215 ? 20.950 -8.530 -21.683 1.00 95.94 215 PRO A CA 1
ATOM 1653 C C . PRO A 1 215 ? 21.896 -8.571 -20.472 1.00 95.94 215 PRO A C 1
ATOM 1655 O O . PRO A 1 215 ? 22.145 -9.650 -19.937 1.00 95.94 215 PRO A O 1
ATOM 1658 N N . SER A 1 216 ? 22.401 -7.422 -20.002 1.00 94.69 216 SER A N 1
ATOM 1659 C CA . SER A 1 216 ? 23.390 -7.369 -18.920 1.00 94.69 216 SER A CA 1
ATOM 1660 C C . SER A 1 216 ? 22.868 -8.022 -17.636 1.00 94.69 216 SER A C 1
ATOM 1662 O O . SER A 1 216 ? 21.716 -7.832 -17.253 1.00 94.69 216 SER A O 1
ATOM 1664 N N . THR A 1 217 ? 23.700 -8.794 -16.939 1.00 94.44 217 THR A N 1
ATOM 1665 C CA . THR A 1 217 ? 23.283 -9.475 -15.698 1.00 94.44 217 THR A CA 1
ATOM 1666 C C . THR A 1 217 ? 22.925 -8.478 -14.595 1.00 94.44 217 THR A C 1
ATOM 1668 O O . THR A 1 217 ? 21.880 -8.597 -13.957 1.00 94.44 217 THR A O 1
ATOM 1671 N N . ASP A 1 218 ? 23.767 -7.458 -14.430 1.00 95.12 218 ASP A N 1
ATOM 1672 C CA . ASP A 1 218 ? 23.563 -6.352 -13.501 1.00 95.12 218 ASP A CA 1
ATOM 1673 C C . ASP A 1 218 ? 23.245 -5.073 -14.280 1.00 95.12 218 ASP A C 1
ATOM 1675 O O . ASP A 1 218 ? 23.887 -4.764 -15.287 1.00 95.12 218 ASP A O 1
ATOM 1679 N N . SER A 1 219 ? 22.260 -4.302 -13.813 1.00 96.81 219 SER A N 1
ATOM 1680 C CA . SER A 1 219 ? 21.956 -2.979 -14.369 1.00 96.81 219 SER A CA 1
ATOM 1681 C C . SER A 1 219 ? 21.730 -1.965 -13.243 1.00 96.81 219 SER A C 1
ATOM 1683 O O . SER A 1 219 ? 20.607 -1.809 -12.746 1.00 96.81 219 SER A O 1
ATOM 1685 N N . PRO A 1 220 ? 22.785 -1.234 -12.828 1.00 96.50 220 PRO A N 1
ATOM 1686 C CA . PRO A 1 220 ? 22.664 -0.140 -11.866 1.00 96.50 220 PRO A CA 1
ATOM 1687 C C . PRO A 1 220 ? 21.653 0.923 -12.303 1.00 96.50 220 PRO A C 1
ATOM 1689 O O . PRO A 1 220 ? 20.917 1.451 -11.464 1.00 96.50 220 PRO A O 1
ATOM 1692 N N . TYR A 1 221 ? 21.565 1.192 -13.611 1.00 97.88 221 TYR A N 1
ATOM 1693 C CA . TYR A 1 221 ? 20.566 2.102 -14.159 1.00 97.88 221 TYR A CA 1
ATOM 1694 C C . TYR A 1 221 ? 19.154 1.570 -13.912 1.00 97.88 221 TYR A C 1
ATOM 1696 O O . TYR A 1 221 ? 18.338 2.307 -13.364 1.00 97.88 221 TYR A O 1
ATOM 1704 N N . ARG A 1 222 ? 18.845 0.305 -14.254 1.00 98.12 222 ARG A N 1
ATOM 1705 C CA . ARG A 1 222 ? 17.502 -0.266 -14.023 1.00 98.12 222 ARG A CA 1
ATOM 1706 C C . ARG A 1 222 ? 17.115 -0.175 -12.553 1.00 98.12 222 ARG A C 1
ATOM 1708 O O . ARG A 1 222 ? 16.018 0.289 -12.258 1.00 98.12 222 ARG A O 1
ATOM 1715 N N . LEU A 1 223 ? 18.007 -0.569 -11.645 1.00 97.94 223 LEU A N 1
ATOM 1716 C CA . LEU A 1 223 ? 17.759 -0.513 -10.201 1.00 97.94 223 LEU A CA 1
ATOM 1717 C C . LEU A 1 223 ? 17.446 0.918 -9.738 1.00 97.94 223 LEU A C 1
ATOM 1719 O O . LEU A 1 223 ? 16.437 1.150 -9.075 1.00 97.94 223 LEU A O 1
ATOM 1723 N N . THR A 1 224 ? 18.277 1.884 -10.124 1.00 98.00 224 THR A N 1
ATOM 1724 C CA . THR A 1 224 ? 18.122 3.288 -9.712 1.00 98.00 224 THR A CA 1
ATOM 1725 C C . THR A 1 224 ? 16.867 3.919 -10.306 1.00 98.00 224 THR A C 1
ATOM 1727 O O . THR A 1 224 ? 16.071 4.542 -9.603 1.00 98.00 224 THR A O 1
ATOM 1730 N N . MET A 1 225 ? 16.670 3.751 -11.610 1.00 98.38 225 MET A N 1
ATOM 1731 C CA . MET A 1 225 ? 15.626 4.455 -12.345 1.00 98.38 225 MET A CA 1
ATOM 1732 C C . MET A 1 225 ? 14.248 3.828 -12.137 1.00 98.38 225 MET A C 1
ATOM 1734 O O . MET A 1 225 ? 13.281 4.571 -12.006 1.00 98.38 225 MET A O 1
ATOM 1738 N N . THR A 1 226 ? 14.153 2.503 -11.965 1.00 98.38 226 THR A N 1
ATOM 1739 C CA . THR A 1 226 ? 12.897 1.859 -11.531 1.00 98.38 226 THR A CA 1
ATOM 1740 C C . THR A 1 226 ? 12.494 2.347 -10.141 1.00 98.38 226 THR A C 1
ATOM 1742 O O . THR A 1 226 ? 11.321 2.623 -9.900 1.00 98.38 226 THR A O 1
ATOM 1745 N N . PHE A 1 227 ? 13.457 2.504 -9.220 1.00 98.12 227 PHE A N 1
ATOM 1746 C CA . PHE A 1 227 ? 13.148 3.042 -7.897 1.00 98.12 227 PHE A CA 1
ATOM 1747 C C . PHE A 1 227 ? 12.604 4.470 -7.985 1.00 98.12 227 PHE A C 1
ATOM 1749 O O . PHE A 1 227 ? 11.543 4.780 -7.444 1.00 98.12 227 PHE A O 1
ATOM 1756 N N . LYS A 1 228 ? 13.316 5.325 -8.726 1.00 97.31 228 LYS A N 1
ATOM 1757 C CA . LYS A 1 228 ? 12.952 6.728 -8.934 1.00 97.31 228 LYS A CA 1
ATOM 1758 C C . LYS A 1 228 ? 11.569 6.885 -9.570 1.00 97.31 228 LYS A C 1
ATOM 1760 O O . LYS A 1 228 ? 10.805 7.738 -9.128 1.00 97.31 228 LYS A O 1
ATOM 1765 N N . ALA A 1 229 ? 11.240 6.064 -10.567 1.00 97.38 229 ALA A N 1
ATOM 1766 C CA . ALA A 1 229 ? 9.963 6.120 -11.274 1.00 97.38 229 ALA A CA 1
ATOM 1767 C C . ALA A 1 229 ? 8.750 5.794 -10.390 1.00 97.38 229 ALA A C 1
ATOM 1769 O O . ALA A 1 229 ? 7.635 6.210 -10.690 1.00 97.38 229 ALA A O 1
ATOM 1770 N N . SER A 1 230 ? 8.953 5.051 -9.301 1.00 96.50 230 SER A N 1
ATOM 1771 C CA . SER A 1 230 ? 7.874 4.567 -8.432 1.00 96.50 230 SER A CA 1
ATOM 1772 C C . SER A 1 230 ? 8.005 5.040 -6.981 1.00 96.50 230 SER A C 1
ATOM 1774 O O . SER A 1 230 ? 7.337 4.505 -6.094 1.00 96.50 230 SER A O 1
ATOM 1776 N N . LEU A 1 231 ? 8.823 6.071 -6.732 1.00 94.19 231 LEU A N 1
ATOM 1777 C CA . LEU A 1 231 ? 9.149 6.571 -5.393 1.00 94.19 231 LEU A CA 1
ATOM 1778 C C . LEU A 1 231 ? 7.905 6.885 -4.549 1.00 94.19 231 LEU A C 1
ATOM 1780 O O . LEU A 1 231 ? 7.829 6.474 -3.394 1.00 94.19 231 LEU A O 1
ATOM 1784 N N . THR A 1 232 ? 6.911 7.565 -5.127 1.00 92.19 232 THR A N 1
ATOM 1785 C CA . THR A 1 232 ? 5.664 7.922 -4.430 1.00 92.19 232 THR A CA 1
ATOM 1786 C C . THR A 1 232 ? 4.896 6.684 -3.960 1.00 92.19 232 THR A C 1
ATOM 1788 O O . THR A 1 232 ? 4.443 6.638 -2.818 1.00 92.19 232 THR A O 1
ATOM 1791 N N . SER A 1 233 ? 4.798 5.652 -4.804 1.00 93.94 233 SER A N 1
ATOM 1792 C CA . SER A 1 233 ? 4.119 4.396 -4.460 1.00 93.94 233 SER A CA 1
ATOM 1793 C C . SER A 1 233 ? 4.883 3.615 -3.384 1.00 93.94 233 SER A C 1
ATOM 1795 O O . SER A 1 233 ? 4.290 3.115 -2.423 1.00 93.94 233 SER A O 1
ATOM 1797 N N . TYR A 1 234 ? 6.218 3.574 -3.470 1.00 96.56 234 TYR A N 1
ATOM 1798 C CA . TYR A 1 234 ? 7.041 2.930 -2.445 1.00 96.56 234 TYR A CA 1
ATOM 1799 C C . TYR A 1 234 ? 6.968 3.650 -1.099 1.00 96.56 234 TYR A C 1
ATOM 1801 O O . TYR A 1 234 ? 6.870 2.981 -0.074 1.00 96.56 234 TYR A O 1
ATOM 1809 N N . ARG A 1 235 ? 6.939 4.987 -1.073 1.00 95.81 235 ARG A N 1
ATOM 1810 C CA . ARG A 1 235 ? 6.740 5.755 0.168 1.00 95.81 235 ARG A CA 1
ATOM 1811 C C . ARG A 1 235 ? 5.379 5.503 0.797 1.00 95.81 235 ARG A C 1
ATOM 1813 O O . ARG A 1 235 ? 5.334 5.223 1.990 1.00 95.81 235 ARG A O 1
ATOM 1820 N N . LEU A 1 236 ? 4.303 5.493 0.009 1.00 95.88 236 LEU A N 1
ATOM 1821 C CA . LEU A 1 236 ? 2.980 5.109 0.505 1.00 95.88 236 LEU A CA 1
ATOM 1822 C C . LEU A 1 236 ? 3.004 3.708 1.137 1.00 95.88 236 LEU A C 1
ATOM 1824 O O . LEU A 1 236 ? 2.519 3.518 2.250 1.00 95.88 236 LEU A O 1
ATOM 1828 N N . THR A 1 237 ? 3.633 2.744 0.462 1.00 96.88 237 THR A N 1
ATOM 1829 C CA . THR A 1 237 ? 3.765 1.366 0.963 1.00 96.88 237 THR A CA 1
ATOM 1830 C C . THR A 1 237 ? 4.587 1.306 2.259 1.00 96.88 237 THR A C 1
ATOM 1832 O O . THR A 1 237 ? 4.207 0.607 3.198 1.00 96.88 237 THR A O 1
ATOM 1835 N N . MET A 1 238 ? 5.676 2.079 2.356 1.00 97.88 238 MET A N 1
ATOM 1836 C CA . MET A 1 238 ? 6.470 2.194 3.585 1.00 97.88 238 MET A CA 1
ATOM 1837 C C . MET A 1 238 ? 5.676 2.829 4.730 1.00 97.88 238 MET A C 1
ATOM 1839 O O . MET A 1 238 ? 5.785 2.364 5.861 1.00 97.88 238 MET A O 1
ATOM 1843 N N . PHE A 1 239 ? 4.854 3.850 4.465 1.00 97.12 239 PHE A N 1
ATOM 1844 C CA . PHE A 1 239 ? 3.987 4.431 5.491 1.00 97.12 239 PHE A CA 1
ATOM 1845 C C . PHE A 1 239 ? 2.923 3.433 5.959 1.00 97.12 239 PHE A C 1
ATOM 1847 O O . PHE A 1 239 ? 2.744 3.276 7.164 1.00 97.12 239 PHE A O 1
ATOM 1854 N N . LEU A 1 240 ? 2.284 2.689 5.050 1.00 96.75 240 LEU A N 1
ATOM 1855 C CA . LEU A 1 240 ? 1.339 1.625 5.420 1.00 96.75 240 LEU A CA 1
ATOM 1856 C C . LEU A 1 240 ? 2.002 0.581 6.329 1.00 96.75 240 LEU A C 1
ATOM 1858 O O . LEU A 1 240 ? 1.447 0.226 7.372 1.00 96.75 240 LEU A O 1
ATOM 1862 N N . LYS A 1 241 ? 3.224 0.145 5.992 1.00 96.62 241 LYS A N 1
ATOM 1863 C CA . LYS A 1 241 ? 4.022 -0.765 6.828 1.00 96.62 241 LYS A CA 1
ATOM 1864 C C . LYS A 1 241 ? 4.372 -0.149 8.186 1.00 96.62 241 LYS A C 1
ATOM 1866 O O . LYS A 1 241 ? 4.220 -0.832 9.201 1.00 96.62 241 LYS A O 1
ATOM 1871 N N . LEU A 1 242 ? 4.819 1.109 8.221 1.00 96.56 242 LEU A N 1
ATOM 1872 C CA . LEU A 1 242 ? 5.197 1.823 9.445 1.00 96.56 242 LEU A CA 1
ATOM 1873 C C . LEU A 1 242 ? 4.021 1.918 10.421 1.00 96.56 242 LEU A C 1
ATOM 1875 O O . LEU A 1 242 ? 4.139 1.469 11.558 1.00 96.56 242 LEU A O 1
ATOM 1879 N N . PHE A 1 243 ? 2.881 2.444 9.967 1.00 95.81 243 PHE A N 1
ATOM 1880 C CA . PHE A 1 243 ? 1.677 2.578 10.791 1.00 95.81 243 PHE A CA 1
ATOM 1881 C C . PHE A 1 243 ? 1.162 1.214 11.255 1.00 95.81 243 PHE A C 1
ATOM 1883 O O . PHE A 1 243 ? 0.806 1.052 12.422 1.00 95.81 243 PHE A O 1
ATOM 1890 N N . SER A 1 244 ? 1.191 0.205 10.380 1.00 94.75 244 SER A N 1
ATOM 1891 C CA . SER A 1 244 ? 0.750 -1.144 10.741 1.00 94.75 244 SER A CA 1
ATOM 1892 C C . SER A 1 244 ? 1.629 -1.785 11.810 1.00 94.75 244 SER A C 1
ATOM 1894 O O . SER A 1 244 ? 1.119 -2.349 12.772 1.00 94.75 244 SER A O 1
ATOM 1896 N N . SER A 1 245 ? 2.950 -1.660 11.673 1.00 93.69 245 SER A N 1
ATOM 1897 C CA . SER A 1 245 ? 3.906 -2.255 12.615 1.00 93.69 245 SER A CA 1
ATOM 1898 C C . SER A 1 245 ? 3.898 -1.517 13.959 1.00 93.69 245 SER A C 1
ATOM 1900 O O . SER A 1 245 ? 4.036 -2.139 15.005 1.00 93.69 245 SER A O 1
ATOM 1902 N N . ALA A 1 246 ? 3.669 -0.200 13.937 1.00 93.62 246 ALA A N 1
ATOM 1903 C CA . ALA A 1 246 ? 3.494 0.618 15.133 1.00 93.62 246 ALA A CA 1
ATOM 1904 C C . ALA A 1 246 ? 2.211 0.264 15.909 1.00 93.62 246 ALA A C 1
ATOM 1906 O O . ALA A 1 246 ? 2.214 0.261 17.140 1.00 93.62 246 ALA A O 1
ATOM 1907 N N . ALA A 1 247 ? 1.119 -0.036 15.200 1.00 93.44 247 ALA A N 1
ATOM 1908 C CA . ALA A 1 247 ? -0.163 -0.402 15.799 1.00 93.44 247 ALA A CA 1
ATOM 1909 C C . ALA A 1 247 ? -0.216 -1.861 16.282 1.00 93.44 247 ALA A C 1
ATOM 1911 O O . ALA A 1 247 ? -0.844 -2.148 17.302 1.00 93.44 247 ALA A O 1
ATOM 1912 N N . ARG A 1 248 ? 0.448 -2.783 15.574 1.00 92.25 248 ARG A N 1
ATOM 1913 C CA . ARG A 1 248 ? 0.415 -4.230 15.833 1.00 92.25 248 ARG A CA 1
ATOM 1914 C C . ARG A 1 248 ? 1.823 -4.779 16.129 1.00 92.25 248 ARG A C 1
ATOM 1916 O O . ARG A 1 248 ? 2.388 -5.466 15.278 1.00 92.25 248 ARG A O 1
ATOM 1923 N N . PRO A 1 249 ? 2.394 -4.506 17.318 1.00 88.31 249 PRO A N 1
ATOM 1924 C CA . PRO A 1 249 ? 3.628 -5.159 17.749 1.00 88.31 249 PRO A CA 1
ATOM 1925 C C . PRO A 1 249 ? 3.400 -6.677 17.908 1.00 88.31 249 PRO A C 1
ATOM 1927 O O . PRO A 1 249 ? 2.324 -7.077 18.374 1.00 88.31 249 PRO A O 1
ATOM 1930 N N . PRO A 1 250 ? 4.368 -7.527 17.518 1.00 83.69 250 PRO A N 1
ATOM 1931 C CA . PRO A 1 250 ? 4.181 -8.977 17.467 1.00 83.69 250 PRO A CA 1
ATOM 1932 C C . PRO A 1 250 ? 4.042 -9.635 18.849 1.00 83.69 250 PRO A C 1
ATOM 1934 O O . PRO A 1 250 ? 3.494 -10.727 18.948 1.00 83.69 250 PRO A O 1
ATOM 1937 N N . GLU A 1 251 ? 4.477 -8.977 19.926 1.00 87.00 251 GLU A N 1
ATOM 1938 C CA . GLU A 1 251 ? 4.503 -9.544 21.282 1.00 87.00 251 GLU A CA 1
ATOM 1939 C C . GLU A 1 251 ? 3.165 -9.435 22.032 1.00 87.00 251 GLU A C 1
ATOM 1941 O O . GLU A 1 251 ? 3.038 -9.944 23.145 1.00 87.00 251 GLU A O 1
ATOM 1946 N N . LYS A 1 252 ? 2.163 -8.751 21.466 1.00 90.00 252 LYS A N 1
ATOM 1947 C CA . LYS A 1 252 ? 0.869 -8.515 22.127 1.00 90.00 252 LYS A CA 1
ATOM 1948 C C . LYS A 1 252 ? -0.256 -9.258 21.419 1.00 90.00 252 LYS A C 1
ATOM 1950 O O . LYS A 1 252 ? -0.352 -9.236 20.195 1.00 90.00 252 LYS A O 1
ATOM 1955 N N . SER A 1 253 ? -1.185 -9.848 22.165 1.00 94.44 253 SER A N 1
ATOM 1956 C CA . SER A 1 253 ? -2.436 -10.385 21.611 1.00 94.44 253 SER A CA 1
ATOM 1957 C C . SER A 1 253 ? -3.402 -9.261 21.204 1.00 94.44 253 SER A C 1
ATOM 1959 O O . SER A 1 253 ? -3.258 -8.115 21.635 1.00 94.44 253 SER A O 1
ATOM 1961 N N . LEU A 1 254 ? -4.416 -9.566 20.382 1.00 96.25 254 LEU A N 1
ATOM 1962 C CA . LEU A 1 254 ? -5.429 -8.572 19.987 1.00 96.25 254 LEU A CA 1
ATOM 1963 C C . LEU A 1 254 ? -6.186 -8.012 21.201 1.00 96.25 254 LEU A C 1
ATOM 1965 O O . LEU A 1 254 ? -6.462 -6.816 21.263 1.00 96.25 254 LEU A O 1
ATOM 1969 N N . ILE A 1 255 ? -6.465 -8.863 22.193 1.00 96.44 255 ILE A N 1
ATOM 1970 C CA . ILE A 1 255 ? -7.124 -8.471 23.445 1.00 96.44 255 ILE A CA 1
ATOM 1971 C C . ILE A 1 255 ? -6.229 -7.523 24.248 1.00 96.44 255 ILE A C 1
ATOM 1973 O O . ILE A 1 255 ? -6.702 -6.485 24.699 1.00 96.44 255 ILE A O 1
ATOM 1977 N N . GLN A 1 256 ? -4.935 -7.833 24.378 1.00 96.12 256 GLN A N 1
ATOM 1978 C CA . GLN A 1 256 ? -3.982 -6.968 25.081 1.00 96.12 256 GLN A CA 1
ATOM 1979 C C . GLN A 1 256 ? -3.830 -5.605 24.396 1.00 96.12 256 GLN A C 1
ATOM 1981 O O . GLN A 1 256 ? -3.733 -4.587 25.077 1.00 96.12 256 GLN A O 1
ATOM 1986 N N . LEU A 1 257 ? -3.829 -5.564 23.059 1.00 95.56 257 LEU A N 1
ATOM 1987 C CA . LEU A 1 257 ? -3.788 -4.300 22.321 1.00 95.56 257 LEU A CA 1
ATOM 1988 C C . LEU A 1 257 ? -5.048 -3.470 22.533 1.00 95.56 257 LEU A C 1
ATOM 1990 O O . LEU A 1 257 ? -4.942 -2.282 22.821 1.00 95.56 257 LEU A O 1
ATOM 1994 N N . ARG A 1 258 ? -6.226 -4.092 22.428 1.00 96.81 258 ARG A N 1
ATOM 1995 C CA . ARG A 1 258 ? -7.503 -3.423 22.692 1.00 96.81 258 ARG A CA 1
ATOM 1996 C C . ARG A 1 258 ? -7.523 -2.833 24.096 1.00 96.81 258 ARG A C 1
ATOM 1998 O O . ARG A 1 258 ? -7.854 -1.671 24.280 1.00 96.81 258 ARG A O 1
ATOM 2005 N N . ASP A 1 259 ? -7.152 -3.638 25.080 1.00 96.56 259 ASP A N 1
ATOM 2006 C CA . ASP A 1 259 ? -7.187 -3.242 26.480 1.00 96.56 259 ASP A CA 1
ATOM 2007 C C . ASP A 1 259 ? -6.205 -2.099 26.766 1.00 96.56 259 ASP A C 1
ATOM 2009 O O . ASP A 1 259 ? -6.597 -1.103 27.365 1.00 96.56 259 ASP A O 1
ATOM 2013 N N . SER A 1 260 ? -4.991 -2.163 26.211 1.00 94.81 260 SER A N 1
ATOM 2014 C CA . SER A 1 260 ? -4.025 -1.062 26.288 1.00 94.81 260 SER A CA 1
ATOM 2015 C C . SER A 1 260 ? -4.539 0.234 25.653 1.00 94.81 260 SER A C 1
ATOM 2017 O O . SER A 1 260 ? -4.168 1.309 26.118 1.00 94.81 260 SER A O 1
ATOM 2019 N N . LEU A 1 261 ? -5.354 0.155 24.594 1.00 95.94 261 LEU A N 1
ATOM 2020 C CA . LEU A 1 261 ? -5.957 1.332 23.965 1.00 95.94 261 LEU A CA 1
ATOM 2021 C C . LEU A 1 261 ? -7.148 1.867 24.760 1.00 95.94 261 LEU A C 1
ATOM 2023 O O . LEU A 1 261 ? -7.385 3.071 24.747 1.00 95.94 261 LEU A O 1
ATOM 2027 N N . PHE A 1 262 ? -7.870 1.029 25.504 1.00 97.06 262 PHE A N 1
ATOM 2028 C CA . PHE A 1 262 ? -8.838 1.533 26.477 1.00 97.06 262 PHE A CA 1
ATOM 2029 C C . PHE A 1 262 ? -8.169 2.329 27.595 1.00 97.06 262 PHE A C 1
ATOM 2031 O O . PHE A 1 262 ? -8.703 3.366 27.998 1.00 97.06 262 PHE A O 1
ATOM 2038 N N . ASP A 1 263 ? -7.013 1.864 28.066 1.00 94.88 263 ASP A N 1
ATOM 2039 C CA . ASP A 1 263 ? -6.259 2.516 29.138 1.00 94.88 263 ASP A CA 1
ATOM 2040 C C . ASP A 1 263 ? -5.662 3.862 28.685 1.00 94.88 263 ASP A C 1
ATOM 2042 O O . ASP A 1 263 ? -5.529 4.781 29.489 1.00 94.88 263 ASP A O 1
ATOM 2046 N N . SER A 1 264 ? -5.365 4.016 27.388 1.00 93.50 264 SER A N 1
ATOM 2047 C CA . SER A 1 264 ? -4.877 5.268 26.788 1.00 93.50 264 SER A CA 1
ATOM 2048 C C . SER A 1 264 ? -5.969 6.129 26.143 1.00 93.50 264 SER A C 1
ATOM 2050 O O . SER A 1 264 ? -5.662 7.073 25.415 1.00 93.50 264 SER A O 1
ATOM 2052 N N . HIS A 1 265 ? -7.247 5.819 26.366 1.00 93.44 265 HIS A N 1
ATOM 2053 C CA . HIS A 1 265 ? -8.374 6.533 25.757 1.00 93.44 265 HIS A CA 1
ATOM 2054 C C . HIS A 1 265 ? -8.372 6.562 24.216 1.00 93.44 265 HIS A C 1
ATOM 2056 O O . HIS A 1 265 ? -8.854 7.510 23.599 1.00 93.44 265 HIS A O 1
ATOM 2062 N N . GLY A 1 266 ? -7.835 5.520 23.584 1.00 91.06 266 GLY A N 1
ATOM 2063 C CA . GLY A 1 266 ? -7.682 5.393 22.136 1.00 91.06 266 GLY A CA 1
ATOM 2064 C C . GLY A 1 266 ? -6.467 6.128 21.565 1.00 91.06 266 GLY A C 1
ATOM 2065 O O . GLY A 1 266 ? -6.221 6.035 20.363 1.00 91.06 266 GLY A O 1
ATOM 2066 N N . ALA A 1 267 ? -5.690 6.830 22.396 1.00 91.06 267 ALA A N 1
ATOM 2067 C CA . ALA A 1 267 ? -4.487 7.521 21.954 1.00 91.06 267 ALA A CA 1
ATOM 2068 C C . ALA A 1 267 ? -3.336 6.531 21.689 1.00 91.06 267 ALA A C 1
ATOM 2070 O O . ALA A 1 267 ? -3.191 5.540 22.422 1.00 91.06 267 ALA A O 1
ATOM 2071 N N . PRO A 1 268 ? -2.480 6.791 20.682 1.00 90.19 268 PRO A N 1
ATOM 2072 C CA . PRO A 1 268 ? -1.257 6.021 20.499 1.00 90.19 268 PRO A CA 1
ATOM 2073 C C . PRO A 1 268 ? -0.347 6.166 21.731 1.00 90.19 268 PRO A C 1
ATOM 2075 O O . PRO A 1 268 ? -0.217 7.271 22.265 1.00 90.19 268 PRO A O 1
ATOM 2078 N N . PRO A 1 269 ? 0.341 5.097 22.176 1.00 87.50 269 PRO A N 1
ATOM 2079 C CA . PRO A 1 269 ? 1.343 5.221 23.230 1.00 87.50 269 PRO A CA 1
ATOM 2080 C C . PRO A 1 269 ? 2.419 6.262 22.854 1.00 87.50 269 PRO A C 1
ATOM 2082 O O . PRO A 1 269 ? 2.842 6.291 21.694 1.00 87.50 269 PRO A O 1
ATOM 2085 N N . PRO A 1 270 ? 2.937 7.079 23.796 1.00 85.56 270 PRO A N 1
ATOM 2086 C CA . PRO A 1 270 ? 3.907 8.134 23.474 1.00 85.56 270 PRO A CA 1
ATOM 2087 C C . PRO A 1 270 ? 5.157 7.629 22.737 1.00 85.56 270 PRO A C 1
ATOM 2089 O O . PRO A 1 270 ? 5.604 8.234 21.762 1.00 85.56 270 PRO A O 1
ATOM 2092 N N . ALA A 1 271 ? 5.681 6.467 23.144 1.00 87.56 271 ALA A N 1
ATOM 2093 C CA . ALA A 1 271 ? 6.808 5.820 22.471 1.00 87.56 271 ALA A CA 1
ATOM 2094 C C . ALA A 1 271 ? 6.484 5.446 21.012 1.00 87.56 271 ALA A C 1
ATOM 2096 O O . ALA A 1 271 ? 7.336 5.562 20.132 1.00 87.56 271 ALA A O 1
ATOM 2097 N N . THR A 1 272 ? 5.241 5.050 20.736 1.00 90.00 272 THR A N 1
ATOM 2098 C CA . THR A 1 272 ? 4.768 4.715 19.391 1.00 90.00 272 THR A CA 1
ATOM 2099 C C . THR A 1 272 ? 4.698 5.950 18.497 1.00 90.00 272 THR A C 1
ATOM 2101 O O . THR A 1 272 ? 5.135 5.893 17.350 1.00 90.00 272 THR A O 1
ATOM 2104 N N . LEU A 1 273 ? 4.217 7.085 19.014 1.00 89.38 273 LEU A N 1
ATOM 2105 C CA . LEU A 1 273 ? 4.193 8.341 18.259 1.00 89.38 273 LEU A CA 1
ATOM 2106 C C . LEU A 1 273 ? 5.612 8.831 17.922 1.00 89.38 273 LEU A C 1
ATOM 2108 O O . LEU A 1 273 ? 5.880 9.243 16.788 1.00 89.38 273 LEU A O 1
ATOM 2112 N N . ALA A 1 274 ? 6.545 8.719 18.872 1.00 87.88 274 ALA A N 1
ATOM 2113 C CA . ALA A 1 274 ? 7.956 9.021 18.636 1.00 87.88 274 ALA A CA 1
ATOM 2114 C C . ALA A 1 274 ? 8.566 8.096 17.565 1.00 87.88 274 ALA A C 1
ATOM 2116 O O . ALA A 1 274 ? 9.261 8.572 16.663 1.00 87.88 274 ALA A O 1
ATOM 2117 N N . ALA A 1 275 ? 8.255 6.796 17.608 1.00 90.31 275 ALA A N 1
ATOM 2118 C CA . ALA A 1 275 ? 8.708 5.821 16.617 1.00 90.31 275 ALA A CA 1
ATOM 2119 C C . ALA A 1 275 ? 8.137 6.095 15.214 1.00 90.31 275 ALA A C 1
ATOM 2121 O O . ALA A 1 275 ? 8.881 6.043 14.235 1.00 90.31 275 ALA A O 1
ATOM 2122 N N . ILE A 1 276 ? 6.851 6.451 15.102 1.00 92.50 276 ILE A N 1
ATOM 2123 C CA . ILE A 1 276 ? 6.233 6.868 13.833 1.00 92.50 276 ILE A CA 1
ATOM 2124 C C . ILE A 1 276 ? 6.939 8.116 13.294 1.00 92.50 276 ILE A C 1
ATOM 2126 O O . ILE A 1 276 ? 7.352 8.139 12.136 1.00 92.50 276 ILE A O 1
ATOM 2130 N N . THR A 1 277 ? 7.156 9.126 14.138 1.00 89.31 277 THR A N 1
ATOM 2131 C CA . THR A 1 277 ? 7.845 10.368 13.750 1.00 89.31 277 THR A CA 1
ATOM 2132 C C . THR A 1 277 ? 9.267 10.098 13.248 1.00 89.31 277 THR A C 1
ATOM 2134 O O . THR A 1 277 ? 9.674 10.632 12.213 1.00 89.31 277 THR A O 1
ATOM 2137 N N . ALA A 1 278 ? 10.027 9.246 13.943 1.00 89.81 278 ALA A N 1
ATOM 2138 C CA . ALA A 1 278 ? 11.361 8.834 13.511 1.00 89.81 278 ALA A CA 1
ATOM 2139 C C . ALA A 1 278 ? 11.311 8.057 12.184 1.00 89.81 278 ALA A C 1
ATOM 2141 O O . ALA A 1 278 ? 12.052 8.379 11.255 1.00 89.81 278 ALA A O 1
ATOM 2142 N N . GLY A 1 279 ? 10.384 7.103 12.058 1.00 93.44 279 GLY A N 1
ATOM 2143 C CA . GLY A 1 279 ? 10.184 6.315 10.843 1.00 93.44 279 GLY A CA 1
ATOM 2144 C C . GLY A 1 279 ? 9.829 7.170 9.627 1.00 93.44 279 GLY A C 1
ATOM 2145 O O . GLY A 1 279 ? 10.356 6.937 8.542 1.00 93.44 279 GLY A O 1
ATOM 2146 N N . ILE A 1 280 ? 9.015 8.216 9.798 1.00 91.88 280 ILE A N 1
ATOM 2147 C CA . ILE A 1 280 ? 8.681 9.165 8.726 1.00 91.88 280 ILE A CA 1
ATOM 2148 C C . ILE A 1 280 ? 9.933 9.874 8.202 1.00 91.88 280 ILE A C 1
ATOM 2150 O O . ILE A 1 280 ? 10.099 10.010 6.987 1.00 91.88 280 ILE A O 1
ATOM 2154 N N . ARG A 1 281 ? 10.832 10.301 9.100 1.00 87.94 281 ARG A N 1
ATOM 2155 C CA . ARG A 1 281 ? 12.107 10.929 8.714 1.00 87.94 281 ARG A CA 1
ATOM 2156 C C . ARG A 1 281 ? 12.975 9.952 7.929 1.00 87.94 281 ARG A C 1
ATOM 2158 O O . ARG A 1 281 ? 13.498 10.319 6.886 1.00 87.94 281 ARG A O 1
ATOM 2165 N N . THR A 1 282 ? 13.054 8.697 8.369 1.00 92.44 282 THR A N 1
ATOM 2166 C CA . THR A 1 282 ? 13.766 7.650 7.627 1.00 92.44 282 THR A CA 1
ATOM 2167 C C . THR A 1 282 ? 13.171 7.437 6.232 1.00 92.44 282 THR A C 1
ATOM 2169 O O . THR A 1 282 ? 13.914 7.409 5.257 1.00 92.44 282 THR A O 1
ATOM 2172 N N . ILE A 1 283 ? 11.842 7.345 6.106 1.00 95.12 283 ILE A N 1
ATOM 2173 C CA . ILE A 1 283 ? 11.150 7.138 4.819 1.00 95.12 283 ILE A CA 1
ATOM 2174 C C . ILE A 1 283 ? 11.420 8.276 3.830 1.00 95.12 283 ILE A C 1
ATOM 2176 O O . ILE A 1 283 ? 11.558 8.029 2.628 1.00 95.12 283 ILE A O 1
ATOM 2180 N N . ARG A 1 284 ? 11.528 9.517 4.317 1.00 89.62 284 ARG A N 1
ATOM 2181 C CA . ARG A 1 284 ? 11.870 10.680 3.488 1.00 89.62 284 ARG A CA 1
ATOM 2182 C C . ARG A 1 284 ? 13.192 10.482 2.752 1.00 89.62 284 ARG A C 1
ATOM 2184 O O . ARG A 1 284 ? 13.266 10.755 1.553 1.00 89.62 284 ARG A O 1
ATOM 2191 N N . ASP A 1 285 ? 14.201 9.997 3.464 1.00 90.62 285 ASP A N 1
ATOM 2192 C CA . ASP A 1 285 ? 15.585 9.973 2.993 1.00 90.62 285 ASP A CA 1
ATOM 2193 C C . ASP A 1 285 ? 15.891 8.725 2.132 1.00 90.62 285 ASP A C 1
ATOM 2195 O O . ASP A 1 285 ? 16.940 8.636 1.492 1.00 90.62 285 ASP A O 1
ATOM 2199 N N . ILE A 1 286 ? 14.956 7.770 2.047 1.00 95.38 286 ILE A N 1
ATOM 2200 C CA . ILE A 1 286 ? 15.093 6.566 1.219 1.00 95.38 286 ILE A CA 1
ATOM 2201 C C . ILE A 1 286 ? 14.907 6.892 -0.263 1.00 95.38 286 ILE A C 1
ATOM 2203 O O . ILE A 1 286 ? 13.860 7.363 -0.709 1.00 95.38 286 ILE A O 1
ATOM 2207 N N . ASN A 1 287 ? 15.927 6.546 -1.046 1.00 94.94 287 ASN A N 1
ATOM 2208 C CA . ASN A 1 287 ? 15.993 6.777 -2.489 1.00 94.94 287 ASN A CA 1
ATOM 2209 C C . ASN A 1 287 ? 16.493 5.549 -3.280 1.00 94.94 287 ASN A C 1
ATOM 2211 O O . ASN A 1 287 ? 16.851 5.672 -4.451 1.00 94.94 287 ASN A O 1
ATOM 2215 N N . SER A 1 288 ? 16.530 4.368 -2.654 1.00 96.75 288 SER A N 1
ATOM 2216 C CA . SER A 1 288 ? 17.013 3.138 -3.279 1.00 96.75 288 SER A CA 1
ATOM 2217 C C . SER A 1 288 ? 16.295 1.895 -2.756 1.00 96.75 288 SER A C 1
ATOM 2219 O O . SER A 1 288 ? 15.776 1.872 -1.636 1.00 96.75 288 SER A O 1
ATOM 2221 N N . PHE A 1 289 ? 16.316 0.825 -3.554 1.00 97.12 289 PHE A N 1
ATOM 2222 C CA . PHE A 1 289 ? 15.736 -0.458 -3.167 1.00 97.12 289 PHE A CA 1
ATOM 2223 C C . PHE A 1 289 ? 16.330 -1.057 -1.886 1.00 97.12 289 PHE A C 1
ATOM 2225 O O . PHE A 1 289 ? 15.546 -1.569 -1.094 1.00 97.12 289 PHE A O 1
ATOM 2232 N N . PRO A 1 290 ? 17.650 -0.981 -1.615 1.00 96.56 290 PRO A N 1
ATOM 2233 C CA . PRO A 1 290 ? 18.175 -1.464 -0.345 1.00 96.56 290 PRO A CA 1
ATOM 2234 C C . PRO A 1 290 ? 17.572 -0.777 0.880 1.00 96.56 290 PRO A C 1
ATOM 2236 O O . PRO A 1 290 ? 17.176 -1.457 1.824 1.00 96.56 290 PRO A O 1
ATOM 2239 N N . GLY A 1 291 ? 17.442 0.553 0.838 1.00 96.69 291 GLY A N 1
ATOM 2240 C CA . GLY A 1 291 ? 16.777 1.308 1.900 1.00 96.69 291 GLY A CA 1
ATOM 2241 C C . GLY A 1 291 ? 15.307 0.917 2.037 1.00 96.69 291 GLY A C 1
ATOM 2242 O O . GLY A 1 291 ? 14.847 0.628 3.137 1.00 96.69 291 GLY A O 1
ATOM 2243 N N . PHE A 1 292 ? 14.596 0.820 0.912 1.00 97.75 292 PHE A N 1
ATOM 2244 C CA . PHE A 1 292 ? 13.192 0.413 0.884 1.00 97.75 292 PHE A CA 1
ATOM 2245 C C . PHE A 1 292 ? 12.970 -0.985 1.470 1.00 97.75 292 PHE A C 1
ATOM 2247 O O . PHE A 1 292 ? 12.186 -1.130 2.399 1.00 97.75 292 PHE A O 1
ATOM 2254 N N . LEU A 1 293 ? 13.684 -2.005 0.990 1.00 97.56 293 LEU A N 1
ATOM 2255 C CA . LEU A 1 293 ? 13.534 -3.383 1.466 1.00 97.56 293 LEU A CA 1
ATOM 2256 C C . LEU A 1 293 ? 13.870 -3.506 2.960 1.00 97.56 293 LEU A C 1
ATOM 2258 O O . LEU A 1 293 ? 13.127 -4.153 3.694 1.00 97.56 293 LEU A O 1
ATOM 2262 N N . LYS A 1 294 ? 14.908 -2.803 3.436 1.00 96.44 294 LYS A N 1
ATOM 2263 C CA . LYS A 1 294 ? 15.243 -2.741 4.866 1.00 96.44 294 LYS A CA 1
ATOM 2264 C C . LYS A 1 294 ? 14.108 -2.130 5.694 1.00 96.44 294 LYS A C 1
ATOM 2266 O O . LYS A 1 294 ? 13.730 -2.691 6.719 1.00 96.44 294 LYS A O 1
ATOM 2271 N N . THR A 1 295 ? 13.538 -1.008 5.257 1.00 96.31 295 THR A N 1
ATOM 2272 C CA . THR A 1 295 ? 12.394 -0.367 5.934 1.00 96.31 295 THR A CA 1
ATOM 2273 C C . THR A 1 295 ? 11.136 -1.222 5.897 1.00 96.31 295 THR A C 1
ATOM 2275 O O . THR A 1 295 ? 10.329 -1.174 6.821 1.00 96.31 295 THR A O 1
ATOM 2278 N N . MET A 1 296 ? 10.996 -2.059 4.874 1.00 96.75 296 MET A N 1
ATOM 2279 C CA . MET A 1 296 ? 9.935 -3.054 4.786 1.00 96.75 296 MET A CA 1
ATOM 2280 C C . MET A 1 296 ? 10.209 -4.319 5.621 1.00 96.75 296 MET A C 1
ATOM 2282 O O . MET A 1 296 ? 9.422 -5.259 5.560 1.00 96.75 296 MET A O 1
ATOM 2286 N N . SER A 1 297 ? 11.279 -4.344 6.424 1.00 95.25 297 SER A N 1
ATOM 2287 C CA . SER A 1 297 ? 11.682 -5.486 7.256 1.00 95.25 297 SER A CA 1
ATOM 2288 C C . SER A 1 297 ? 12.029 -6.749 6.457 1.00 95.25 297 SER A C 1
ATOM 2290 O O . SER A 1 297 ? 11.828 -7.855 6.949 1.00 95.25 297 SER A O 1
ATOM 2292 N N . ILE A 1 298 ? 12.552 -6.594 5.237 1.00 96.31 298 ILE A N 1
ATOM 2293 C CA . ILE A 1 298 ? 13.099 -7.709 4.459 1.00 96.31 298 ILE A CA 1
ATOM 2294 C C . ILE A 1 298 ? 14.540 -7.954 4.906 1.00 96.31 298 ILE A C 1
ATOM 2296 O O . ILE A 1 298 ? 15.395 -7.073 4.795 1.00 96.31 298 ILE A O 1
ATOM 2300 N N . THR A 1 299 ? 14.797 -9.148 5.429 1.00 91.56 299 THR A N 1
ATOM 2301 C CA . THR A 1 299 ? 16.082 -9.552 6.007 1.00 91.56 299 THR A CA 1
ATOM 2302 C C . THR A 1 299 ? 17.020 -10.095 4.932 1.00 91.56 299 THR A C 1
ATOM 2304 O O . THR A 1 299 ? 18.193 -9.723 4.865 1.00 91.56 299 THR A O 1
ATOM 2307 N N . ASN A 1 300 ? 16.480 -10.913 4.028 1.00 91.62 300 ASN A N 1
ATOM 2308 C CA . ASN A 1 300 ? 17.236 -11.577 2.974 1.00 91.62 300 ASN A CA 1
ATOM 2309 C C . ASN A 1 300 ? 17.247 -10.746 1.691 1.00 91.62 300 ASN A C 1
ATOM 2311 O O . ASN A 1 300 ? 16.391 -10.870 0.812 1.00 91.62 300 ASN A O 1
ATOM 2315 N N . MET A 1 301 ? 18.250 -9.878 1.590 1.00 92.00 301 MET A N 1
ATOM 2316 C CA . MET A 1 301 ? 18.413 -8.978 0.455 1.00 92.00 301 MET A CA 1
ATOM 2317 C C . MET A 1 301 ? 18.851 -9.742 -0.802 1.00 92.00 301 MET A C 1
ATOM 2319 O O . MET A 1 301 ? 19.887 -10.412 -0.777 1.00 92.00 301 MET A O 1
ATOM 2323 N N . PRO A 1 302 ? 18.120 -9.635 -1.927 1.00 93.38 302 PRO A N 1
ATOM 2324 C CA . PRO A 1 302 ? 18.516 -10.318 -3.148 1.00 93.38 302 PRO A CA 1
ATOM 2325 C C . PRO A 1 302 ? 19.807 -9.705 -3.719 1.00 93.38 302 PRO A C 1
ATOM 2327 O O . PRO A 1 302 ? 19.969 -8.478 -3.697 1.00 93.38 302 PRO A O 1
ATOM 2330 N N . PRO A 1 303 ? 20.704 -10.518 -4.307 1.00 95.69 303 PRO A N 1
ATOM 2331 C CA . PRO A 1 303 ? 21.823 -10.006 -5.089 1.00 95.69 303 PRO A CA 1
ATOM 2332 C C . PRO A 1 303 ? 21.344 -9.083 -6.216 1.00 95.69 303 PRO A C 1
ATOM 2334 O O . PRO A 1 303 ? 20.255 -9.268 -6.771 1.00 95.69 303 PRO A O 1
ATOM 2337 N N . LYS A 1 304 ? 22.182 -8.112 -6.605 1.00 95.75 304 LYS A N 1
ATOM 2338 C CA . LYS A 1 304 ? 21.857 -7.145 -7.672 1.00 95.75 304 LYS A CA 1
ATOM 2339 C C . LYS A 1 304 ? 21.450 -7.830 -8.977 1.00 95.75 304 LYS A C 1
ATOM 2341 O O . LYS A 1 304 ? 20.507 -7.366 -9.615 1.00 95.75 304 LYS A O 1
ATOM 2346 N N . SER A 1 305 ? 22.088 -8.943 -9.318 1.00 96.94 305 SER A N 1
ATOM 2347 C CA . SER A 1 305 ? 21.817 -9.731 -10.523 1.00 96.94 305 SER A CA 1
ATOM 2348 C C . SER A 1 305 ? 20.423 -10.345 -10.508 1.00 96.94 305 SER A C 1
ATOM 2350 O O . SER A 1 305 ? 19.634 -10.172 -11.438 1.00 96.94 305 SER A O 1
ATOM 2352 N N . VAL A 1 306 ? 20.077 -10.999 -9.399 1.00 97.12 306 VAL A N 1
ATOM 2353 C CA . VAL A 1 306 ? 18.761 -11.605 -9.177 1.00 97.12 306 VAL A CA 1
ATOM 2354 C C . VAL A 1 306 ? 17.675 -10.539 -9.231 1.00 97.12 306 VAL A C 1
ATOM 2356 O O . VAL A 1 306 ? 16.646 -10.728 -9.881 1.00 97.12 306 VAL A O 1
ATOM 2359 N N . PHE A 1 307 ? 17.908 -9.395 -8.588 1.00 97.38 307 PHE A N 1
ATOM 2360 C CA . PHE A 1 307 ? 16.901 -8.350 -8.525 1.00 97.38 307 PHE A CA 1
ATOM 2361 C C . PHE A 1 307 ? 16.765 -7.569 -9.837 1.00 97.38 307 PHE A C 1
ATOM 2363 O O . PHE A 1 307 ? 15.651 -7.257 -10.248 1.00 97.38 307 PHE A O 1
ATOM 2370 N N . THR A 1 308 ? 17.864 -7.345 -10.563 1.00 98.06 308 THR A N 1
ATOM 2371 C CA . THR A 1 308 ? 17.835 -6.801 -11.930 1.00 98.06 308 THR A CA 1
ATOM 2372 C C . THR A 1 308 ? 17.020 -7.711 -12.848 1.00 98.06 308 THR A C 1
ATOM 2374 O O . THR A 1 308 ? 16.117 -7.236 -13.540 1.00 98.06 308 THR A O 1
ATOM 2377 N N . LYS A 1 309 ? 17.280 -9.026 -12.805 1.00 98.12 309 LYS A N 1
ATOM 2378 C CA . LYS A 1 309 ? 16.522 -10.029 -13.564 1.00 98.12 309 LYS A CA 1
ATOM 2379 C C . LYS A 1 309 ? 15.036 -10.009 -13.206 1.00 98.12 309 LYS A C 1
ATOM 2381 O O . LYS A 1 309 ? 14.202 -10.064 -14.107 1.00 98.12 309 LYS A O 1
ATOM 2386 N N . PHE A 1 310 ? 14.704 -9.895 -11.918 1.00 98.25 310 PHE A N 1
ATOM 2387 C CA . PHE A 1 310 ? 13.322 -9.737 -11.465 1.00 98.25 310 PHE A CA 1
ATOM 2388 C C . PHE A 1 310 ? 12.673 -8.492 -12.079 1.00 98.25 310 PHE A C 1
ATOM 2390 O O . PHE A 1 310 ? 11.679 -8.635 -12.777 1.00 98.25 310 PHE A O 1
ATOM 2397 N N . LEU A 1 311 ? 13.260 -7.300 -11.918 1.00 98.50 311 LEU A N 1
ATOM 2398 C CA . LEU A 1 311 ? 12.688 -6.054 -12.450 1.00 98.50 311 LEU A CA 1
ATOM 2399 C C . LEU A 1 311 ? 12.511 -6.078 -13.974 1.00 98.50 311 LEU A C 1
ATOM 2401 O O . LEU A 1 311 ? 11.552 -5.508 -14.488 1.00 98.50 311 LEU A O 1
ATOM 2405 N N . ARG A 1 312 ? 13.427 -6.727 -14.700 1.00 97.94 312 ARG A N 1
ATOM 2406 C CA . ARG A 1 312 ? 13.313 -6.930 -16.149 1.00 97.94 312 ARG A CA 1
ATOM 2407 C C . ARG A 1 312 ? 12.130 -7.826 -16.495 1.00 97.94 312 ARG A C 1
ATOM 2409 O O . ARG A 1 312 ? 11.312 -7.452 -17.327 1.00 97.94 312 ARG A O 1
ATOM 2416 N N . ARG A 1 313 ? 12.016 -8.977 -15.831 1.00 98.25 313 ARG A N 1
ATOM 2417 C CA . ARG A 1 313 ? 10.897 -9.908 -16.017 1.00 98.25 313 ARG A CA 1
ATOM 2418 C C . ARG A 1 313 ? 9.554 -9.266 -15.657 1.00 98.25 313 ARG A C 1
ATOM 2420 O O . ARG A 1 313 ? 8.566 -9.493 -16.343 1.00 98.25 313 ARG A O 1
ATOM 2427 N N . THR A 1 314 ? 9.516 -8.402 -14.646 1.00 98.44 314 THR A N 1
ATOM 2428 C CA . THR A 1 314 ? 8.286 -7.709 -14.245 1.00 98.44 314 THR A CA 1
ATOM 2429 C C . THR A 1 314 ? 7.688 -6.858 -15.372 1.00 98.44 314 THR A C 1
ATOM 2431 O O . THR A 1 314 ? 6.474 -6.681 -15.410 1.00 98.44 314 THR A O 1
ATOM 2434 N N . ILE A 1 315 ? 8.495 -6.382 -16.331 1.00 98.50 315 ILE A N 1
ATOM 2435 C CA . ILE A 1 315 ? 7.987 -5.683 -17.522 1.00 98.50 315 ILE A CA 1
ATOM 2436 C C . ILE A 1 315 ? 7.071 -6.599 -18.341 1.00 98.50 315 ILE A C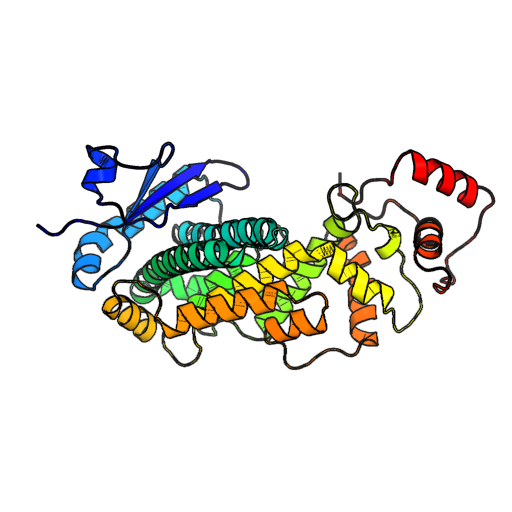 1
ATOM 2438 O O . ILE A 1 315 ? 5.947 -6.217 -18.661 1.00 98.50 315 ILE A O 1
ATOM 2442 N N . THR A 1 316 ? 7.530 -7.812 -18.655 1.00 98.12 316 THR A N 1
ATOM 2443 C CA . THR A 1 316 ? 6.741 -8.783 -19.423 1.00 98.12 316 THR A CA 1
ATOM 2444 C C . THR A 1 316 ? 5.579 -9.325 -18.601 1.00 98.12 316 THR A C 1
ATOM 2446 O O . THR A 1 316 ? 4.466 -9.418 -19.113 1.00 98.12 316 THR A O 1
ATOM 2449 N N . ASP A 1 317 ? 5.802 -9.602 -17.314 1.00 98.19 317 ASP A N 1
ATOM 2450 C CA . ASP A 1 317 ? 4.755 -10.095 -16.415 1.00 98.19 317 ASP A CA 1
ATOM 2451 C C . ASP A 1 317 ? 3.619 -9.063 -16.268 1.00 98.19 317 ASP A C 1
ATOM 2453 O O . ASP A 1 317 ? 2.453 -9.441 -16.200 1.00 98.19 317 ASP A O 1
ATOM 2457 N N . SER A 1 318 ? 3.928 -7.758 -16.285 1.00 98.25 318 SER A N 1
ATOM 2458 C CA . SER A 1 318 ? 2.924 -6.682 -16.253 1.00 98.25 318 SER A CA 1
ATOM 2459 C C . SER A 1 318 ? 2.031 -6.683 -17.494 1.00 98.25 318 SER A C 1
ATOM 2461 O O . SER A 1 318 ? 0.825 -6.449 -17.392 1.00 98.25 318 SER A O 1
ATOM 2463 N N . VAL A 1 319 ? 2.609 -6.977 -18.664 1.00 97.62 319 VAL A N 1
ATOM 2464 C CA . VAL A 1 319 ? 1.852 -7.104 -19.916 1.00 97.62 319 VAL A CA 1
ATOM 2465 C C . VAL A 1 319 ? 0.955 -8.336 -19.882 1.00 97.62 319 VAL A C 1
ATOM 2467 O O . VAL A 1 319 ? -0.235 -8.234 -20.162 1.00 97.62 319 VAL A O 1
ATOM 2470 N N . VAL A 1 320 ? 1.492 -9.481 -19.454 1.00 96.50 320 VAL A N 1
ATOM 2471 C CA . VAL A 1 320 ? 0.726 -10.731 -19.312 1.00 96.50 320 VAL A CA 1
ATOM 2472 C C . VAL A 1 320 ? -0.420 -10.580 -18.307 1.00 96.50 320 VAL A C 1
ATOM 2474 O O . VAL A 1 320 ? -1.515 -11.083 -18.537 1.00 96.50 320 VAL A O 1
ATOM 2477 N N . ALA A 1 321 ? -0.196 -9.857 -17.208 1.00 95.19 321 ALA A N 1
ATOM 2478 C CA . ALA A 1 321 ? -1.216 -9.579 -16.201 1.00 95.19 321 ALA A CA 1
ATOM 2479 C C . ALA A 1 321 ? -2.270 -8.546 -16.651 1.00 95.19 321 ALA A C 1
ATOM 2481 O O . ALA A 1 321 ? -3.229 -8.303 -15.917 1.00 95.19 321 ALA A O 1
ATOM 2482 N N . GLY A 1 322 ? -2.093 -7.917 -17.819 1.00 95.75 322 GLY A N 1
ATOM 2483 C CA . GLY A 1 322 ? -3.000 -6.897 -18.343 1.00 95.75 322 GLY A CA 1
ATOM 2484 C C . GLY A 1 322 ? -2.897 -5.543 -17.636 1.00 95.75 322 GLY A C 1
ATOM 2485 O O . GLY A 1 322 ? -3.798 -4.720 -17.762 1.00 95.75 322 GLY A O 1
ATOM 2486 N N . TYR A 1 323 ? -1.825 -5.281 -16.883 1.00 96.44 323 TYR A N 1
ATOM 2487 C CA . TYR A 1 323 ? -1.576 -3.951 -16.314 1.00 96.44 323 TYR A CA 1
ATOM 2488 C C . TYR A 1 323 ? -0.960 -2.992 -17.327 1.00 96.44 323 TYR A C 1
ATOM 2490 O O . TYR A 1 323 ? -1.111 -1.779 -17.200 1.00 96.44 323 TYR A O 1
ATOM 2498 N N . SER A 1 324 ? -0.239 -3.522 -18.311 1.00 97.50 324 SER A N 1
ATOM 2499 C CA . SER A 1 324 ? 0.430 -2.750 -19.355 1.00 97.50 324 SER A CA 1
ATOM 2500 C C . SER A 1 324 ? 0.190 -3.377 -20.723 1.00 97.50 324 SER A C 1
ATOM 2502 O O . SER A 1 324 ? -0.104 -4.562 -20.830 1.00 97.50 324 SER A O 1
ATOM 2504 N N . ARG A 1 325 ? 0.401 -2.603 -21.781 1.00 97.19 325 ARG A N 1
ATOM 2505 C CA . ARG A 1 325 ? 0.677 -3.117 -23.128 1.00 97.19 325 ARG A CA 1
ATOM 2506 C C . ARG A 1 325 ? 2.108 -2.770 -23.536 1.00 97.19 325 ARG A C 1
ATOM 2508 O O . ARG A 1 325 ? 2.736 -1.921 -22.906 1.00 97.19 325 ARG A O 1
ATOM 2515 N N . MET A 1 326 ? 2.616 -3.408 -24.590 1.00 97.38 326 MET A N 1
ATOM 2516 C CA . MET A 1 326 ? 3.941 -3.125 -25.155 1.00 97.38 326 MET A CA 1
ATOM 2517 C C . MET A 1 326 ? 3.800 -2.482 -26.545 1.00 97.38 326 MET A C 1
ATOM 2519 O O . MET A 1 326 ? 3.827 -3.193 -27.546 1.00 97.38 326 MET A O 1
ATOM 2523 N N . PRO A 1 327 ? 3.615 -1.150 -26.635 1.00 97.06 327 PRO A N 1
ATOM 2524 C CA . PRO A 1 327 ? 3.377 -0.474 -27.911 1.00 97.06 327 PRO A CA 1
ATOM 2525 C C . PRO A 1 327 ? 4.658 -0.240 -28.730 1.00 97.06 327 PRO A C 1
ATOM 2527 O O . PRO A 1 327 ? 4.584 0.249 -29.853 1.00 97.06 327 PRO A O 1
ATOM 2530 N N . LEU A 1 328 ? 5.833 -0.532 -28.162 1.00 96.00 328 LEU A N 1
ATOM 2531 C CA . LEU A 1 328 ? 7.140 -0.298 -28.774 1.00 96.00 328 LEU A CA 1
ATOM 2532 C C . LEU A 1 328 ? 7.917 -1.608 -28.905 1.00 96.00 328 LEU A C 1
ATOM 2534 O O . LEU A 1 328 ? 7.911 -2.445 -28.005 1.00 96.00 328 LEU A O 1
ATOM 2538 N N . THR A 1 329 ? 8.640 -1.751 -30.010 1.00 96.25 329 THR A N 1
ATOM 2539 C CA . THR A 1 329 ? 9.565 -2.872 -30.236 1.00 96.25 329 THR A CA 1
ATOM 2540 C C . THR A 1 329 ? 10.832 -2.732 -29.385 1.00 96.25 329 THR A C 1
ATOM 2542 O O . THR A 1 329 ? 11.211 -1.626 -28.989 1.00 96.25 329 THR A O 1
ATOM 2545 N N . GLN A 1 330 ? 11.552 -3.835 -29.144 1.00 96.88 330 GLN A N 1
ATOM 2546 C CA . GLN A 1 330 ? 12.827 -3.785 -28.413 1.00 96.88 330 GLN A CA 1
ATOM 2547 C C . GLN A 1 330 ? 13.881 -2.919 -29.124 1.00 96.88 330 GLN A C 1
ATOM 2549 O O . GLN A 1 330 ? 14.628 -2.216 -28.448 1.00 96.88 330 GLN A O 1
ATOM 2554 N N . SER A 1 331 ? 13.887 -2.855 -30.461 1.00 96.62 331 SER A N 1
ATOM 2555 C CA . SER A 1 331 ? 14.775 -1.956 -31.217 1.00 96.62 331 SER A CA 1
ATOM 2556 C C . SER A 1 331 ? 14.483 -0.476 -30.964 1.00 96.62 331 SER A C 1
ATOM 2558 O O . SER A 1 331 ? 15.400 0.320 -30.749 1.00 96.62 331 SER A O 1
ATOM 2560 N N . GLN A 1 332 ? 13.203 -0.101 -30.930 1.00 96.50 332 GLN A N 1
ATOM 2561 C CA . GLN A 1 332 ? 12.776 1.255 -30.583 1.00 96.50 332 GLN A CA 1
ATOM 2562 C C . GLN A 1 332 ? 13.151 1.598 -29.136 1.00 96.50 332 GLN A C 1
ATOM 2564 O O . GLN A 1 332 ? 13.735 2.649 -28.872 1.00 96.50 332 GLN A O 1
ATOM 2569 N N . LEU A 1 333 ? 12.879 0.686 -28.200 1.00 97.44 333 LEU A N 1
ATOM 2570 C CA . LEU A 1 333 ? 13.201 0.852 -26.782 1.00 97.44 333 LEU A CA 1
ATOM 2571 C C . LEU A 1 333 ? 14.713 0.933 -26.532 1.00 97.44 333 LEU A C 1
ATOM 2573 O O . LEU A 1 333 ? 15.150 1.749 -25.718 1.00 97.44 333 LEU A O 1
ATOM 2577 N N . TYR A 1 334 ? 15.519 0.169 -27.274 1.00 96.94 334 TYR A N 1
ATOM 2578 C CA . TYR A 1 334 ? 16.976 0.252 -27.235 1.00 96.94 334 TYR A CA 1
ATOM 2579 C C . TYR A 1 334 ? 17.474 1.645 -27.625 1.00 96.94 334 TYR A C 1
ATOM 2581 O O . TYR A 1 334 ? 18.335 2.187 -26.937 1.00 96.94 334 TYR A O 1
ATOM 2589 N N . LEU A 1 335 ? 16.922 2.270 -28.674 1.00 95.56 335 LEU A N 1
ATOM 2590 C CA . LEU A 1 335 ? 17.300 3.639 -29.048 1.00 95.56 335 LEU A CA 1
ATOM 2591 C C . LEU A 1 335 ? 16.988 4.654 -27.948 1.00 95.56 335 LEU A C 1
ATOM 2593 O O . LEU A 1 335 ? 17.840 5.489 -27.620 1.00 95.56 335 LEU A O 1
ATOM 2597 N N . ILE A 1 336 ? 15.794 4.561 -27.354 1.00 96.31 336 ILE A N 1
ATOM 2598 C CA . ILE A 1 336 ? 15.396 5.421 -26.234 1.00 96.31 336 ILE A CA 1
ATOM 2599 C C . ILE A 1 336 ? 16.368 5.214 -25.065 1.00 96.31 336 ILE A C 1
ATOM 2601 O O . ILE A 1 336 ? 16.891 6.186 -24.511 1.00 96.31 336 ILE A O 1
ATOM 2605 N N . ARG A 1 337 ? 16.682 3.955 -24.734 1.00 97.19 337 ARG A N 1
ATOM 2606 C CA . ARG A 1 337 ? 17.589 3.615 -23.639 1.00 97.19 337 ARG A CA 1
ATOM 2607 C C . ARG A 1 337 ? 19.021 4.055 -23.893 1.00 97.19 337 ARG A C 1
ATOM 2609 O O . ARG A 1 337 ? 19.605 4.686 -23.020 1.00 97.19 337 ARG A O 1
ATOM 2616 N N . ARG A 1 338 ? 19.567 3.835 -25.086 1.00 95.75 338 ARG A N 1
ATOM 2617 C CA . ARG A 1 338 ? 20.929 4.239 -25.465 1.00 95.75 33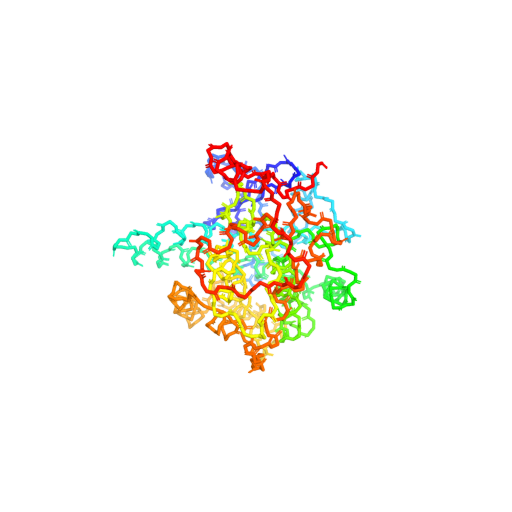8 ARG A CA 1
ATOM 2618 C C . ARG A 1 338 ? 21.146 5.747 -25.343 1.00 95.75 338 ARG A C 1
ATOM 2620 O O . ARG A 1 338 ? 22.248 6.190 -25.041 1.00 95.75 338 ARG A O 1
ATOM 2627 N N . ARG A 1 339 ? 20.101 6.558 -25.532 1.00 94.31 339 ARG A N 1
ATOM 2628 C CA . ARG A 1 339 ? 20.186 8.013 -25.323 1.00 94.31 339 ARG A CA 1
ATOM 2629 C C . ARG A 1 339 ? 20.316 8.401 -23.846 1.00 94.31 339 ARG A C 1
ATOM 2631 O O . ARG A 1 339 ? 20.894 9.443 -23.551 1.00 94.31 339 ARG A O 1
ATOM 2638 N N . LYS A 1 340 ? 19.771 7.596 -22.931 1.00 95.69 340 LYS A N 1
ATOM 2639 C CA . LYS A 1 340 ? 19.854 7.815 -21.477 1.00 95.69 340 LYS A CA 1
ATOM 2640 C C . LYS A 1 340 ? 21.066 7.126 -20.844 1.00 95.69 340 LYS A C 1
ATOM 2642 O O . LYS A 1 340 ? 21.646 7.653 -19.903 1.00 95.69 340 LYS A O 1
ATOM 2647 N N . GLU A 1 341 ? 21.455 5.975 -21.381 1.00 96.75 341 GLU A N 1
ATOM 2648 C CA . GLU A 1 341 ? 22.575 5.144 -20.948 1.00 96.75 341 GLU A CA 1
ATOM 2649 C C . GLU A 1 341 ? 23.404 4.749 -22.179 1.00 96.75 341 GLU A C 1
ATOM 2651 O O . GLU A 1 341 ? 23.139 3.745 -22.840 1.00 96.75 341 GLU A O 1
ATOM 2656 N N . ARG A 1 342 ? 24.415 5.569 -22.502 1.00 92.50 342 ARG A N 1
ATOM 2657 C CA . ARG A 1 342 ? 25.197 5.483 -23.753 1.00 92.50 342 ARG A CA 1
ATOM 2658 C C . ARG A 1 342 ? 25.790 4.099 -24.030 1.00 92.50 342 ARG A C 1
ATOM 2660 O O . ARG A 1 342 ? 25.890 3.712 -25.190 1.00 92.50 342 ARG A O 1
ATOM 2667 N N . TYR A 1 343 ? 26.172 3.380 -22.979 1.00 92.88 343 TYR A N 1
ATOM 2668 C CA . TYR A 1 343 ? 26.878 2.098 -23.055 1.00 92.88 343 TYR A CA 1
ATOM 2669 C C . TYR A 1 343 ? 25.991 0.893 -22.718 1.00 92.88 343 TYR A C 1
ATOM 2671 O O . TYR A 1 343 ? 26.502 -0.172 -22.383 1.00 92.88 343 TYR A O 1
ATOM 2679 N N . VAL A 1 344 ? 24.665 1.046 -22.785 1.00 96.00 344 VAL A N 1
ATOM 2680 C CA . VAL A 1 344 ? 23.749 -0.079 -22.577 1.00 96.00 344 VAL A CA 1
ATOM 2681 C C . VAL A 1 344 ? 23.989 -1.171 -23.625 1.00 96.00 344 VAL A C 1
ATOM 2683 O O . VAL A 1 344 ? 24.087 -0.903 -24.828 1.00 96.00 344 VAL A O 1
ATOM 2686 N N . GLN A 1 345 ? 24.081 -2.418 -23.163 1.00 95.31 345 GLN A N 1
ATOM 2687 C CA . GLN A 1 345 ? 24.303 -3.565 -24.035 1.00 95.31 345 GLN A CA 1
ATOM 2688 C C . GLN A 1 345 ? 23.102 -3.771 -24.967 1.00 95.31 345 GLN A C 1
ATOM 2690 O O . GLN A 1 345 ? 21.939 -3.689 -24.554 1.00 95.31 345 GLN A O 1
ATOM 2695 N N . ARG A 1 346 ? 23.395 -4.033 -26.241 1.00 95.00 346 ARG A N 1
ATOM 2696 C CA . ARG A 1 346 ? 22.400 -4.384 -27.255 1.00 95.00 346 ARG A CA 1
ATOM 2697 C C . ARG A 1 346 ? 22.049 -5.870 -27.127 1.00 95.00 346 ARG A C 1
ATOM 2699 O O . ARG A 1 346 ? 22.965 -6.683 -27.069 1.00 95.00 346 ARG A O 1
ATOM 2706 N N . ALA A 1 347 ? 20.763 -6.200 -27.065 1.00 93.75 347 ALA A N 1
ATOM 2707 C CA . ALA A 1 347 ? 20.273 -7.572 -27.137 1.00 93.75 347 ALA A CA 1
ATOM 2708 C C . ALA A 1 347 ? 20.362 -8.103 -28.578 1.00 93.75 347 ALA A C 1
ATOM 2710 O O . ALA A 1 347 ? 20.377 -7.320 -29.531 1.00 93.75 347 ALA A O 1
ATOM 2711 N N . ASP A 1 348 ? 20.446 -9.421 -28.740 1.00 90.88 348 ASP A N 1
ATOM 2712 C CA . ASP A 1 348 ? 20.679 -10.051 -30.047 1.00 90.88 348 ASP A CA 1
ATOM 2713 C C . ASP A 1 348 ? 19.501 -9.866 -31.018 1.00 90.88 348 ASP A C 1
ATOM 2715 O O . ASP A 1 348 ? 19.695 -9.798 -32.229 1.00 90.88 348 ASP A O 1
ATOM 2719 N N . ASP A 1 349 ? 18.288 -9.711 -30.486 1.00 88.25 349 ASP A N 1
ATOM 2720 C CA . ASP A 1 349 ? 17.045 -9.474 -31.225 1.00 88.25 349 ASP A CA 1
ATOM 2721 C C . ASP A 1 349 ? 16.857 -8.009 -31.667 1.00 88.25 349 ASP A C 1
ATOM 2723 O O . ASP A 1 349 ? 15.904 -7.685 -32.379 1.00 88.25 349 ASP A O 1
ATOM 2727 N N . VAL A 1 350 ? 17.766 -7.103 -31.286 1.00 91.88 350 VAL A N 1
ATOM 2728 C CA . VAL A 1 350 ? 17.708 -5.688 -31.674 1.00 91.88 350 VAL A CA 1
ATOM 2729 C C . VAL A 1 350 ? 18.357 -5.462 -33.040 1.00 91.88 350 VAL A C 1
ATOM 2731 O O . VAL A 1 350 ? 19.583 -5.406 -33.183 1.00 91.88 350 VAL A O 1
ATOM 2734 N N . SER A 1 351 ? 17.515 -5.210 -34.041 1.00 89.75 351 SER A N 1
ATOM 2735 C CA . SER A 1 351 ? 17.917 -4.835 -35.400 1.00 89.75 351 SER A CA 1
ATOM 2736 C C . SER A 1 351 ? 17.854 -3.321 -35.643 1.00 89.75 351 SER A C 1
ATOM 2738 O O . SER A 1 351 ? 16.893 -2.652 -35.256 1.00 89.75 351 SER A O 1
ATOM 2740 N N . PHE A 1 352 ? 18.844 -2.783 -36.361 1.00 85.06 352 PHE A N 1
ATOM 2741 C CA . PHE A 1 352 ? 18.846 -1.402 -36.849 1.00 85.06 352 PHE A CA 1
ATOM 2742 C C . PHE A 1 352 ? 18.357 -1.353 -38.295 1.00 85.06 352 PHE A C 1
ATOM 2744 O O . PHE A 1 352 ? 19.061 -1.796 -39.197 1.00 85.06 352 PHE A O 1
ATOM 2751 N N . THR A 1 353 ? 17.165 -0.805 -38.511 1.00 84.88 353 THR A N 1
ATOM 2752 C CA . THR A 1 353 ? 16.645 -0.511 -39.852 1.00 84.88 353 THR A CA 1
ATOM 2753 C C . THR A 1 353 ? 16.883 0.959 -40.201 1.00 84.88 353 THR A C 1
ATOM 2755 O O . THR A 1 353 ? 17.059 1.793 -39.307 1.00 84.88 353 THR A O 1
ATOM 2758 N N . SER A 1 354 ? 16.873 1.292 -41.496 1.00 83.69 354 SER A N 1
ATOM 2759 C CA . SER A 1 354 ? 16.977 2.676 -41.993 1.00 83.69 354 SER A CA 1
ATOM 2760 C C . SER A 1 354 ? 15.927 3.606 -41.379 1.00 83.69 354 SER A C 1
ATOM 2762 O O . SER A 1 354 ? 16.197 4.782 -41.144 1.00 83.69 354 SER A O 1
ATOM 2764 N N . ASP A 1 355 ? 14.758 3.060 -41.052 1.00 87.00 355 ASP A N 1
ATOM 2765 C CA . ASP A 1 355 ? 13.587 3.829 -40.625 1.00 87.00 355 ASP A CA 1
ATOM 2766 C C . ASP A 1 355 ? 13.573 4.102 -39.115 1.00 87.00 355 ASP A C 1
ATOM 2768 O O . ASP A 1 355 ? 12.832 4.960 -38.628 1.00 87.00 355 ASP A O 1
ATOM 2772 N N . LEU A 1 356 ? 14.423 3.408 -38.351 1.00 89.38 356 LEU A N 1
ATOM 2773 C CA . LEU A 1 356 ? 14.413 3.465 -36.892 1.00 89.38 356 LEU A CA 1
ATOM 2774 C C . LEU A 1 356 ? 14.892 4.826 -36.358 1.00 89.38 356 LEU A C 1
ATOM 2776 O O . LEU A 1 356 ? 14.350 5.338 -35.378 1.00 89.38 356 LEU A O 1
ATOM 2780 N N . GLN A 1 357 ? 15.890 5.430 -37.009 1.00 89.12 357 GLN A N 1
ATOM 2781 C CA . GLN A 1 357 ? 16.422 6.735 -36.611 1.00 89.12 357 GLN A CA 1
ATOM 2782 C C . GLN A 1 357 ? 15.455 7.891 -36.953 1.00 89.12 357 GLN A C 1
ATOM 2784 O O . GLN A 1 357 ? 15.183 8.692 -36.055 1.00 89.12 357 GLN A O 1
ATOM 2789 N N . PRO A 1 358 ? 14.870 7.975 -38.170 1.00 92.00 358 PRO A N 1
ATOM 2790 C CA . PRO A 1 358 ? 13.790 8.923 -38.462 1.00 92.00 358 PRO A CA 1
ATOM 2791 C C . PRO A 1 358 ? 12.588 8.778 -37.523 1.00 92.00 358 PRO A C 1
ATOM 2793 O O . PRO A 1 358 ? 12.099 9.779 -36.995 1.00 92.00 358 PRO A O 1
ATOM 2796 N N . TRP A 1 359 ? 12.149 7.541 -37.250 1.00 93.56 359 TRP A N 1
ATOM 2797 C CA . TRP A 1 359 ? 11.076 7.274 -36.288 1.00 93.56 359 TRP A CA 1
ATOM 2798 C C . TRP A 1 359 ? 11.401 7.845 -34.905 1.00 93.56 359 TRP A C 1
ATOM 2800 O O . TRP A 1 359 ? 10.561 8.499 -34.288 1.00 93.56 359 TRP A O 1
ATOM 2810 N N . PHE A 1 360 ? 12.625 7.622 -34.421 1.00 92.62 360 PHE A N 1
ATOM 2811 C CA . PHE A 1 360 ? 13.040 8.066 -33.096 1.00 92.62 360 PHE A CA 1
ATOM 2812 C C . PHE A 1 360 ? 13.020 9.593 -32.967 1.00 92.62 360 PHE A C 1
ATOM 2814 O O . PHE A 1 360 ? 12.534 10.122 -31.964 1.00 92.62 360 PHE A O 1
ATOM 2821 N N . GLU A 1 361 ? 13.500 10.310 -33.986 1.00 92.75 361 GLU A N 1
ATOM 2822 C CA . GLU A 1 361 ? 13.454 11.773 -33.992 1.00 92.75 361 GLU A CA 1
ATOM 2823 C C . GLU A 1 361 ? 12.016 12.305 -34.055 1.00 92.75 361 GLU A C 1
ATOM 2825 O O . GLU A 1 361 ? 11.690 13.252 -33.337 1.00 92.75 361 GLU A O 1
ATOM 2830 N N . TYR A 1 362 ? 11.132 11.656 -34.819 1.00 92.19 362 TYR A N 1
ATOM 2831 C CA . TYR A 1 362 ? 9.708 11.995 -34.853 1.00 92.19 362 TYR A CA 1
ATOM 2832 C C . TYR A 1 362 ? 9.015 11.768 -33.497 1.00 92.19 362 TYR A C 1
ATOM 2834 O O . TYR A 1 362 ? 8.361 12.669 -32.962 1.00 92.19 362 TYR A O 1
ATOM 2842 N N . ALA A 1 363 ? 9.186 10.582 -32.906 1.00 91.06 363 ALA A N 1
ATOM 2843 C CA . ALA A 1 363 ? 8.563 10.208 -31.637 1.00 91.06 363 ALA A CA 1
ATOM 2844 C C . ALA A 1 363 ? 9.033 11.100 -30.476 1.00 91.06 363 ALA A C 1
ATOM 2846 O O . ALA A 1 363 ? 8.251 11.437 -29.590 1.00 91.06 363 ALA A O 1
ATOM 2847 N N . ARG A 1 364 ? 10.281 11.581 -30.513 1.00 91.06 364 ARG A N 1
ATOM 2848 C CA . ARG A 1 364 ? 10.807 12.534 -29.524 1.00 91.06 364 ARG A CA 1
ATOM 2849 C C . ARG A 1 364 ? 10.035 13.857 -29.496 1.00 91.06 364 ARG A C 1
ATOM 2851 O O . ARG A 1 364 ? 9.947 14.472 -28.437 1.00 91.06 364 ARG A O 1
ATOM 2858 N N . VAL A 1 365 ? 9.502 14.295 -30.637 1.00 90.50 365 VAL A N 1
ATOM 2859 C CA . VAL A 1 365 ? 8.716 15.535 -30.749 1.00 90.50 365 VAL A CA 1
ATOM 2860 C C . VAL A 1 365 ? 7.252 15.296 -30.385 1.00 90.50 365 VAL A C 1
ATOM 2862 O O . VAL A 1 365 ? 6.639 16.127 -29.721 1.00 90.50 365 VAL A O 1
ATOM 2865 N N . ARG A 1 366 ? 6.681 14.166 -30.812 1.00 91.06 366 ARG A N 1
ATOM 2866 C CA . ARG A 1 366 ? 5.250 13.863 -30.632 1.00 91.06 366 ARG A CA 1
ATOM 2867 C C . ARG A 1 366 ? 4.904 13.202 -29.298 1.00 91.06 366 ARG A C 1
ATOM 2869 O O . ARG A 1 366 ? 3.740 13.222 -28.912 1.00 91.06 366 ARG A O 1
ATOM 2876 N N . GLY A 1 367 ? 5.892 12.650 -28.603 1.00 90.44 367 GLY A N 1
ATOM 2877 C CA . GLY A 1 367 ? 5.695 11.837 -27.411 1.00 90.44 367 GLY A CA 1
ATOM 2878 C C . GLY A 1 367 ? 5.609 10.344 -27.727 1.00 90.44 367 GLY A C 1
ATOM 2879 O O . GLY A 1 367 ? 5.513 9.912 -28.877 1.00 90.44 367 GLY A O 1
ATOM 2880 N N . TRP A 1 368 ? 5.677 9.546 -26.666 1.00 92.81 368 TRP A N 1
ATOM 2881 C CA . TRP A 1 368 ? 5.654 8.089 -26.746 1.00 92.81 368 TRP A CA 1
ATOM 2882 C C . TRP A 1 368 ? 4.212 7.568 -26.745 1.00 92.81 368 TRP A C 1
ATOM 2884 O O . TRP A 1 368 ? 3.356 8.168 -26.090 1.00 92.81 368 TRP A O 1
ATOM 2894 N N . PRO A 1 369 ? 3.923 6.450 -27.434 1.00 94.38 369 PRO A N 1
ATOM 2895 C CA . PRO A 1 369 ? 2.615 5.813 -27.339 1.00 94.38 369 PRO A CA 1
ATOM 2896 C C . PRO A 1 369 ? 2.336 5.345 -25.906 1.00 94.38 369 PRO A C 1
ATOM 2898 O O . PRO A 1 369 ? 3.253 5.009 -25.153 1.00 94.38 369 PRO A O 1
ATOM 2901 N N . SER A 1 370 ? 1.054 5.304 -25.538 1.00 96.25 370 SER A N 1
ATOM 2902 C CA . SER A 1 370 ? 0.647 4.938 -24.181 1.00 96.25 370 SER A CA 1
ATOM 2903 C C . SER A 1 370 ? 0.846 3.445 -23.901 1.00 96.25 370 SER A C 1
ATOM 2905 O O . SER A 1 370 ? 0.464 2.598 -24.710 1.00 96.25 370 SER A O 1
ATOM 2907 N N . PHE A 1 371 ? 1.385 3.133 -22.723 1.00 97.56 371 PHE A N 1
ATOM 2908 C CA . PHE A 1 371 ? 1.543 1.784 -22.175 1.00 97.56 371 PHE A CA 1
ATOM 2909 C C . PHE A 1 371 ? 0.300 1.298 -21.416 1.00 97.56 371 PHE A C 1
ATOM 2911 O O . PHE A 1 371 ? 0.270 0.136 -21.008 1.00 97.56 371 PHE A O 1
ATOM 2918 N N . PHE A 1 372 ? -0.727 2.135 -21.227 1.00 95.88 372 PHE A N 1
ATOM 2919 C CA . PHE A 1 372 ? -2.012 1.668 -20.703 1.00 95.88 372 PHE A CA 1
ATOM 2920 C C . PHE A 1 372 ? -2.718 0.764 -21.725 1.00 95.88 372 PHE A C 1
ATOM 2922 O O . PHE A 1 372 ? -2.696 1.082 -22.917 1.00 95.88 372 PHE A O 1
ATOM 2929 N N . PRO A 1 373 ? -3.339 -0.343 -21.281 1.00 92.25 373 PRO A N 1
ATOM 2930 C CA . PRO A 1 373 ? -4.318 -1.069 -22.087 1.00 92.25 373 PRO A CA 1
ATOM 2931 C C . PRO A 1 373 ? -5.466 -0.143 -22.524 1.00 92.25 373 PRO A C 1
ATOM 2933 O O . PRO A 1 373 ? -5.764 0.825 -21.818 1.00 92.25 373 PRO A O 1
ATOM 2936 N N . GLU A 1 374 ? -6.059 -0.427 -23.687 1.00 79.69 374 GLU A N 1
ATOM 2937 C CA . GLU A 1 374 ? -7.224 0.301 -24.225 1.00 79.69 374 GLU A CA 1
ATOM 2938 C C . GLU A 1 374 ? -8.523 -0.017 -23.484 1.00 79.69 374 GLU A C 1
ATOM 2940 O O . GLU A 1 374 ? -8.668 -1.170 -23.009 1.00 79.69 374 GLU A O 1
#